Protein AF-A0A6A5A800-F1 (afdb_monomer_lite)

Radius of gyration: 33.21 Å; chains: 1; bounding box: 82×70×84 Å

Secondary structure (DSSP, 8-state):
-PPPP------------PPPPP------------------------------------------PPPPPPPP-----SS----SPPPPGGGGS--SS---------EEEEETTEEEEE-TT--EEEE---EEE--STTSTT-S-TT--B-SSSB--HHHHHHHHHHTT--EEE----HHHHHTT----GGGS-GGGGTT---S-S--

Structure (mmCIF, N/CA/C/O backbone):
data_AF-A0A6A5A800-F1
#
_entry.id   AF-A0A6A5A800-F1
#
loop_
_atom_site.group_PDB
_atom_site.id
_atom_site.type_symbol
_atom_site.label_atom_id
_atom_site.label_alt_id
_atom_site.label_comp_id
_atom_site.label_asym_id
_atom_site.label_entity_id
_atom_site.label_seq_id
_atom_site.pdbx_PDB_ins_code
_atom_site.Cartn_x
_atom_site.Cartn_y
_atom_site.Cartn_z
_atom_site.occupancy
_atom_site.B_iso_or_equiv
_atom_site.auth_seq_id
_atom_site.auth_comp_id
_atom_site.auth_asym_id
_atom_site.auth_atom_id
_atom_site.pdbx_PDB_model_num
ATOM 1 N N . MET A 1 1 ? 4.131 -30.622 38.884 1.00 42.12 1 MET A N 1
ATOM 2 C CA . MET A 1 1 ? 4.734 -30.528 37.539 1.00 42.12 1 MET A CA 1
ATOM 3 C C . MET A 1 1 ? 5.863 -29.518 37.652 1.00 42.12 1 MET A C 1
ATOM 5 O O . MET A 1 1 ? 5.598 -28.341 37.843 1.00 42.12 1 MET A O 1
ATOM 9 N N . VAL A 1 2 ? 7.088 -30.024 37.762 1.00 37.88 2 VAL A N 1
ATOM 10 C CA . VAL A 1 2 ? 8.302 -29.279 38.125 1.00 37.88 2 VAL A CA 1
ATOM 11 C C . VAL A 1 2 ? 9.085 -29.042 36.838 1.00 37.88 2 VAL A C 1
ATOM 13 O O . VAL A 1 2 ? 9.374 -30.004 36.131 1.00 37.88 2 VAL A O 1
ATOM 16 N N . TYR A 1 3 ? 9.386 -27.785 36.519 1.00 35.41 3 TYR A N 1
ATOM 17 C CA . TYR A 1 3 ? 10.299 -27.431 35.431 1.00 35.41 3 TYR A CA 1
ATOM 18 C C . TYR A 1 3 ? 11.742 -27.466 35.954 1.00 35.41 3 TYR A C 1
ATOM 20 O O . TYR A 1 3 ? 11.990 -26.926 37.036 1.00 35.41 3 TYR A O 1
ATOM 28 N N . PRO A 1 4 ? 12.697 -28.084 35.239 1.00 43.88 4 PRO A N 1
ATOM 29 C CA . PRO A 1 4 ? 14.084 -28.093 35.670 1.00 43.88 4 PRO A CA 1
ATOM 30 C C . PRO A 1 4 ? 14.760 -26.747 35.375 1.00 43.88 4 PRO A C 1
ATOM 32 O O . PRO A 1 4 ? 14.643 -26.188 34.285 1.00 43.88 4 PRO A O 1
ATOM 35 N N . SER A 1 5 ? 15.484 -26.265 36.383 1.00 39.19 5 SER A N 1
ATOM 36 C CA . SER A 1 5 ? 16.514 -25.231 36.301 1.00 39.19 5 SER A CA 1
ATOM 37 C C . SER A 1 5 ? 17.731 -25.800 35.569 1.00 39.19 5 SER A C 1
ATOM 39 O O . SER A 1 5 ? 18.262 -26.831 35.983 1.00 39.19 5 SER A O 1
ATOM 41 N N . ALA A 1 6 ? 18.168 -25.139 34.497 1.00 43.16 6 ALA A N 1
ATOM 42 C CA . ALA A 1 6 ? 19.451 -25.396 33.857 1.00 43.16 6 ALA A CA 1
ATOM 43 C C . ALA A 1 6 ? 20.359 -24.182 34.085 1.00 43.16 6 ALA A C 1
ATOM 45 O O . ALA A 1 6 ? 20.199 -23.134 33.462 1.00 43.16 6 ALA A O 1
ATOM 46 N N . SER A 1 7 ? 21.291 -24.341 35.020 1.00 43.03 7 SER A N 1
ATOM 47 C CA . SER A 1 7 ? 22.500 -23.537 35.166 1.00 43.03 7 SER A CA 1
ATOM 48 C C . SER A 1 7 ? 23.462 -23.865 34.022 1.00 43.03 7 SER A C 1
ATOM 50 O O . SER A 1 7 ? 23.854 -25.022 33.871 1.00 43.03 7 SER A O 1
ATOM 52 N N . GLY A 1 8 ? 23.833 -22.861 33.232 1.00 37.28 8 GLY A N 1
ATOM 53 C CA . GLY A 1 8 ? 24.866 -22.956 32.206 1.00 37.28 8 GLY A CA 1
ATOM 54 C C . GLY A 1 8 ? 25.670 -21.663 32.185 1.00 37.28 8 GLY A C 1
ATOM 55 O O . GLY A 1 8 ? 25.107 -20.578 32.045 1.00 37.28 8 GLY A O 1
ATOM 56 N N . ASP A 1 9 ? 26.969 -21.808 32.399 1.00 33.66 9 ASP A N 1
ATOM 57 C CA . ASP A 1 9 ? 27.953 -20.754 32.593 1.00 33.66 9 ASP A CA 1
ATOM 58 C C . ASP A 1 9 ? 28.119 -19.882 31.338 1.00 33.66 9 ASP A C 1
ATOM 60 O O . ASP A 1 9 ? 28.296 -20.386 30.228 1.00 33.66 9 ASP A O 1
ATOM 64 N N . TYR A 1 10 ? 28.082 -18.559 31.503 1.00 34.16 10 TYR A N 1
ATOM 65 C CA . TYR A 1 10 ? 28.457 -17.613 30.454 1.00 34.16 10 TYR A CA 1
ATOM 66 C C . TYR A 1 10 ? 29.941 -17.254 30.613 1.00 34.16 10 TYR A C 1
ATOM 68 O O . TYR A 1 10 ? 30.306 -16.341 31.350 1.00 34.16 10 TYR A O 1
ATOM 76 N N . GLU A 1 11 ? 30.829 -17.959 29.910 1.00 36.53 11 GLU A N 1
ATOM 77 C CA . GLU A 1 11 ? 32.179 -17.440 29.678 1.00 36.53 11 GLU A CA 1
ATOM 78 C C . GLU A 1 11 ? 32.117 -16.304 28.647 1.00 36.53 11 GLU A C 1
ATOM 80 O O . GLU A 1 11 ? 31.773 -16.491 27.478 1.00 36.53 11 GLU A O 1
ATOM 85 N N . ALA A 1 12 ? 32.455 -15.092 29.088 1.00 37.38 12 ALA A N 1
ATOM 86 C CA . ALA A 1 12 ? 32.634 -13.943 28.216 1.00 37.38 12 ALA A CA 1
ATOM 87 C C . ALA A 1 12 ? 33.907 -14.128 27.374 1.00 37.38 12 ALA A C 1
ATOM 89 O O . ALA A 1 12 ? 35.024 -13.923 27.849 1.00 37.38 12 ALA A O 1
ATOM 90 N N . SER A 1 13 ? 33.744 -14.493 26.103 1.00 36.69 13 SER A N 1
ATOM 91 C CA . SER A 1 13 ? 34.841 -14.481 25.133 1.00 36.69 13 SER A CA 1
ATOM 92 C C . SER A 1 13 ? 35.221 -13.033 24.808 1.00 36.69 13 SER A C 1
ATOM 94 O O . SER A 1 13 ? 34.523 -12.334 24.073 1.00 36.69 13 SER A O 1
ATOM 96 N N . VAL A 1 14 ? 36.333 -12.569 25.378 1.00 38.91 14 VAL A N 1
ATOM 97 C CA . VAL A 1 14 ? 36.957 -11.282 25.053 1.00 38.91 14 VAL A CA 1
ATOM 98 C C . VAL A 1 14 ? 37.496 -11.349 23.623 1.00 38.91 14 VAL A C 1
ATOM 100 O O . VAL A 1 14 ? 38.505 -12.001 23.356 1.00 38.91 14 VAL A O 1
ATOM 103 N N . VAL A 1 15 ? 36.841 -10.654 22.692 1.00 38.81 15 VAL A N 1
ATOM 104 C CA . VAL A 1 15 ? 37.372 -10.436 21.340 1.00 38.81 15 VAL A CA 1
ATOM 105 C C . VAL A 1 15 ? 38.586 -9.517 21.454 1.00 38.81 15 VAL A C 1
ATOM 107 O O . VAL A 1 15 ? 38.467 -8.316 21.687 1.00 38.81 15 VAL A O 1
ATOM 110 N N . THR A 1 16 ? 39.779 -10.087 21.312 1.00 37.44 16 THR A N 1
ATOM 111 C CA . THR A 1 16 ? 41.028 -9.330 21.251 1.00 37.44 16 THR A CA 1
ATOM 112 C C . THR A 1 16 ? 41.153 -8.715 19.857 1.00 37.44 16 THR A C 1
ATOM 114 O O . THR A 1 16 ? 41.333 -9.418 18.865 1.00 37.44 16 THR A O 1
ATOM 117 N N . THR A 1 17 ? 41.046 -7.390 19.757 1.00 38.47 17 THR A N 1
ATOM 118 C CA . THR A 1 17 ? 41.320 -6.636 18.525 1.00 38.47 17 THR A CA 1
ATOM 119 C C . THR A 1 17 ? 42.773 -6.836 18.095 1.00 38.47 17 THR A C 1
ATOM 121 O O . THR A 1 17 ? 43.701 -6.357 18.750 1.00 38.47 17 THR A O 1
ATOM 124 N N . ALA A 1 18 ? 42.979 -7.532 16.976 1.00 41.09 18 ALA A N 1
ATOM 125 C CA . ALA A 1 18 ? 44.282 -7.659 16.342 1.00 41.09 18 ALA A CA 1
ATOM 126 C C . ALA A 1 18 ? 44.710 -6.321 15.709 1.00 41.09 18 ALA A C 1
ATOM 128 O O . ALA A 1 18 ? 43.980 -5.701 14.937 1.00 41.09 18 ALA A O 1
ATOM 129 N N . LYS A 1 19 ? 45.929 -5.889 16.040 1.00 42.75 19 LYS A N 1
ATOM 130 C CA . LYS A 1 19 ? 46.636 -4.733 15.474 1.00 42.75 19 LYS A CA 1
ATOM 131 C C . LYS A 1 19 ? 46.888 -4.952 13.971 1.00 42.75 19 LYS A C 1
ATOM 133 O O . LYS A 1 19 ? 47.457 -5.989 13.627 1.00 42.75 19 LYS A O 1
ATOM 138 N N . PRO A 1 20 ? 46.548 -4.015 13.065 1.00 42.41 20 PRO A N 1
ATOM 139 C CA . PRO A 1 20 ? 46.857 -4.191 11.651 1.00 42.41 20 PRO A CA 1
ATOM 140 C C . PRO A 1 20 ? 48.373 -4.116 11.433 1.00 42.41 20 PRO A C 1
ATOM 142 O O . PRO A 1 20 ? 49.025 -3.115 11.740 1.00 42.41 20 PRO A O 1
ATOM 145 N N . ALA A 1 21 ? 48.940 -5.208 10.920 1.00 45.47 21 ALA A N 1
ATOM 146 C CA . ALA A 1 21 ? 50.325 -5.273 10.482 1.00 45.47 21 ALA A CA 1
ATOM 147 C C . ALA A 1 21 ? 50.510 -4.396 9.233 1.00 45.47 21 ALA A C 1
ATOM 149 O O . ALA A 1 21 ? 49.761 -4.499 8.260 1.00 45.47 21 ALA A O 1
ATOM 150 N N . GLY A 1 22 ? 51.510 -3.513 9.276 1.00 42.16 22 GLY A N 1
ATOM 151 C CA . GLY A 1 22 ? 51.823 -2.579 8.202 1.00 42.16 22 GLY A CA 1
ATOM 152 C C . GLY A 1 22 ? 52.167 -3.295 6.898 1.00 42.16 22 GLY A C 1
ATOM 153 O O . GLY A 1 22 ? 53.154 -4.026 6.813 1.00 42.16 22 GLY A O 1
ATOM 154 N N . ARG A 1 23 ? 51.376 -3.040 5.855 1.00 49.22 23 ARG A N 1
ATOM 155 C CA . ARG A 1 23 ? 51.688 -3.452 4.487 1.00 49.22 23 ARG A CA 1
ATOM 156 C C . ARG A 1 23 ? 52.577 -2.379 3.863 1.00 49.22 23 ARG A C 1
ATOM 158 O O . ARG A 1 23 ? 52.106 -1.293 3.538 1.00 49.22 23 ARG A O 1
ATOM 165 N N . LYS A 1 24 ? 53.876 -2.666 3.731 1.00 42.53 24 LYS A N 1
ATOM 166 C CA . LYS A 1 24 ? 54.806 -1.816 2.975 1.00 42.53 24 LYS A CA 1
ATOM 167 C C . LYS A 1 24 ? 54.366 -1.802 1.509 1.00 42.53 24 LYS A C 1
ATOM 169 O O . LYS A 1 24 ? 54.465 -2.818 0.826 1.00 42.53 24 LYS A O 1
ATOM 174 N N . LEU A 1 25 ? 53.854 -0.664 1.051 1.00 42.78 25 LEU A N 1
ATOM 175 C CA . LEU A 1 25 ? 53.574 -0.414 -0.357 1.00 42.78 25 LEU A CA 1
ATOM 176 C C . LEU A 1 25 ? 54.908 -0.080 -1.040 1.00 42.78 25 LEU A C 1
ATOM 178 O O . LEU A 1 25 ? 55.512 0.958 -0.774 1.00 42.78 25 LEU A O 1
ATOM 182 N N . LEU A 1 26 ? 55.404 -1.003 -1.861 1.00 39.72 26 LEU A N 1
ATOM 183 C CA . LEU A 1 26 ? 56.538 -0.776 -2.753 1.00 39.72 26 LEU A CA 1
ATOM 184 C C . LEU A 1 26 ? 56.111 0.228 -3.832 1.00 39.72 26 LEU A C 1
ATOM 186 O O . LEU A 1 26 ? 55.339 -0.109 -4.725 1.00 39.72 26 LEU A O 1
ATOM 190 N N . PHE A 1 27 ? 56.615 1.458 -3.743 1.00 37.03 27 PHE A N 1
ATOM 191 C CA . PHE A 1 27 ? 56.606 2.402 -4.856 1.00 37.03 27 PHE A CA 1
ATOM 192 C C . PHE A 1 27 ? 57.706 1.996 -5.842 1.00 37.03 27 PHE A C 1
ATOM 194 O O . PHE A 1 27 ? 58.885 2.243 -5.599 1.00 37.03 27 PHE A O 1
ATOM 201 N N . LEU A 1 28 ? 57.321 1.371 -6.954 1.00 37.88 28 LEU A N 1
ATOM 202 C CA . LEU A 1 28 ? 58.156 1.281 -8.150 1.00 37.88 28 LEU A CA 1
ATOM 203 C C . LEU A 1 28 ? 57.757 2.428 -9.079 1.00 37.88 28 LEU A C 1
ATOM 205 O O . LEU A 1 28 ? 56.764 2.353 -9.797 1.00 37.88 28 LEU A O 1
ATOM 209 N N . GLY A 1 29 ? 58.521 3.514 -9.011 1.00 38.59 29 GLY A N 1
ATOM 210 C CA . GLY A 1 29 ? 58.545 4.537 -10.045 1.00 38.59 29 GLY A CA 1
ATOM 211 C C . GLY A 1 29 ? 59.670 4.250 -11.035 1.00 38.59 29 GLY A C 1
ATOM 212 O O . GLY A 1 29 ? 60.781 3.957 -10.604 1.00 38.59 29 GLY A O 1
ATOM 213 N N . LEU A 1 30 ? 59.360 4.340 -12.333 1.00 40.22 30 LEU A N 1
ATOM 214 C CA . LEU A 1 30 ? 60.135 4.974 -13.417 1.00 40.22 30 LEU A CA 1
ATOM 215 C C . LEU A 1 30 ? 59.761 4.362 -14.772 1.00 40.22 30 LEU A C 1
ATOM 217 O O . LEU A 1 30 ? 59.751 3.144 -14.923 1.00 40.22 30 LEU A O 1
ATOM 221 N N . GLY A 1 31 ? 59.547 5.224 -15.771 1.00 32.88 31 GLY A N 1
ATOM 222 C CA . GLY A 1 31 ? 59.668 4.832 -17.176 1.00 32.88 31 GLY A CA 1
ATOM 223 C C . GLY A 1 31 ? 58.688 5.487 -18.144 1.00 32.88 31 GLY A C 1
ATOM 224 O O . GLY A 1 31 ? 57.945 4.783 -18.816 1.00 32.88 31 GLY A O 1
ATOM 225 N N . LEU A 1 32 ? 58.702 6.818 -18.263 1.00 35.28 32 LEU A N 1
ATOM 226 C CA . LEU A 1 32 ? 58.180 7.485 -19.457 1.00 35.28 32 LEU A CA 1
ATOM 227 C C . LEU A 1 32 ? 59.172 7.227 -20.601 1.00 35.28 32 LEU A C 1
ATOM 229 O O . LEU A 1 32 ? 60.273 7.773 -20.601 1.00 35.28 32 LEU A O 1
ATOM 233 N N . VAL A 1 33 ? 58.804 6.362 -21.547 1.00 35.44 33 VAL A N 1
ATOM 234 C CA . VAL A 1 33 ? 59.567 6.136 -22.781 1.00 35.44 33 VAL A CA 1
ATOM 235 C C . VAL A 1 33 ? 58.949 6.993 -23.879 1.00 35.44 33 VAL A C 1
ATOM 237 O O . VAL A 1 33 ? 57.864 6.707 -24.379 1.00 35.44 33 VAL A O 1
ATOM 240 N N . VAL A 1 34 ? 59.656 8.064 -24.241 1.00 35.75 34 VAL A N 1
ATOM 241 C CA . VAL A 1 34 ? 59.418 8.831 -25.467 1.00 35.75 34 VAL A CA 1
ATOM 242 C C . VAL A 1 34 ? 59.976 8.017 -26.629 1.00 35.75 34 VAL A C 1
ATOM 244 O O . VAL A 1 34 ? 61.190 7.854 -26.740 1.00 35.75 34 VAL A O 1
ATOM 247 N N . VAL A 1 35 ? 59.106 7.522 -27.509 1.00 38.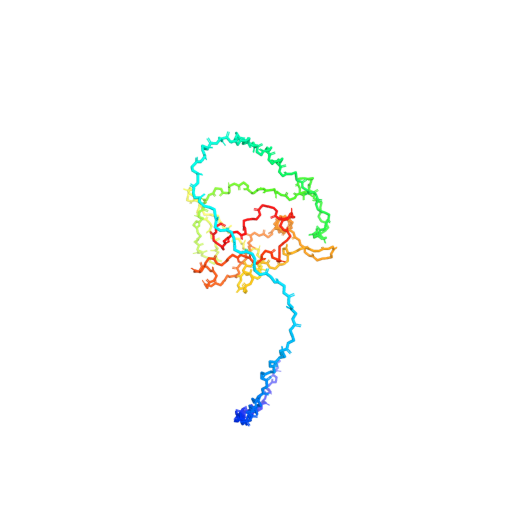81 35 VAL A N 1
ATOM 248 C CA . VAL A 1 35 ? 59.528 7.030 -28.825 1.00 38.81 35 VAL A CA 1
ATOM 249 C C . VAL A 1 35 ? 59.352 8.165 -29.823 1.00 38.81 35 VAL A C 1
ATOM 251 O O . VAL A 1 35 ? 58.241 8.513 -30.216 1.00 38.81 35 VAL A O 1
ATOM 254 N N . VAL A 1 36 ? 60.481 8.755 -30.210 1.00 38.12 36 VAL A N 1
ATOM 255 C CA . VAL A 1 36 ? 60.600 9.634 -31.373 1.00 38.12 36 VAL A CA 1
ATOM 256 C C . VAL A 1 36 ? 60.555 8.745 -32.614 1.00 38.12 36 VAL A C 1
ATOM 258 O O . VAL A 1 36 ? 61.484 7.985 -32.871 1.00 38.12 36 VAL A O 1
ATOM 261 N N . GLY A 1 37 ? 59.466 8.829 -33.374 1.00 34.28 37 GLY A N 1
ATOM 262 C CA . GLY A 1 37 ? 59.319 8.204 -34.685 1.00 34.28 37 GLY A CA 1
ATOM 263 C C . GLY A 1 37 ? 58.815 9.246 -35.672 1.00 34.28 37 GLY A C 1
ATOM 264 O O . GLY A 1 37 ? 57.653 9.633 -35.628 1.00 34.28 37 GLY A O 1
ATOM 265 N N . ALA A 1 38 ? 59.720 9.751 -36.505 1.00 43.09 38 ALA A N 1
ATOM 266 C CA . ALA A 1 38 ? 59.449 10.771 -37.503 1.00 43.09 38 ALA A CA 1
ATOM 267 C C . ALA A 1 38 ? 58.552 10.244 -38.635 1.00 43.09 38 ALA A C 1
ATOM 269 O O . ALA A 1 38 ? 58.857 9.223 -39.247 1.00 43.09 38 ALA A O 1
ATOM 270 N N . SER A 1 39 ? 57.524 11.012 -38.994 1.00 44.38 39 SER A N 1
ATOM 271 C CA . SER A 1 39 ? 56.955 10.991 -40.342 1.00 44.38 39 SER A CA 1
ATOM 272 C C . SER A 1 39 ? 56.515 12.397 -40.748 1.00 44.38 39 SER A C 1
ATOM 274 O O . SER A 1 39 ? 55.782 13.084 -40.041 1.00 44.38 39 SER A O 1
ATOM 276 N N . ILE A 1 40 ? 57.069 12.809 -41.881 1.00 41.12 40 ILE A N 1
ATOM 277 C CA . ILE A 1 40 ? 57.042 14.115 -42.540 1.00 41.12 40 ILE A CA 1
ATOM 278 C C . ILE A 1 40 ? 55.658 14.373 -43.160 1.00 41.12 40 ILE A C 1
ATOM 280 O O . ILE A 1 40 ? 55.068 13.443 -43.704 1.00 41.12 40 ILE A O 1
ATOM 284 N N . GLY A 1 41 ? 55.174 15.627 -43.166 1.00 35.16 41 GLY A N 1
ATOM 285 C CA . GLY A 1 41 ? 53.981 15.971 -43.956 1.00 35.16 41 GLY A CA 1
ATOM 286 C C . GLY A 1 41 ? 53.359 17.364 -43.780 1.00 35.16 41 GLY A C 1
ATOM 287 O O . GLY A 1 41 ? 52.226 17.451 -43.341 1.00 35.16 41 GLY A O 1
ATOM 288 N N . ILE A 1 42 ? 54.095 18.417 -44.162 1.00 39.56 42 ILE A N 1
ATOM 289 C CA . ILE A 1 42 ? 53.641 19.689 -44.782 1.00 39.56 42 ILE A CA 1
ATOM 290 C C . ILE A 1 42 ? 52.500 20.484 -44.098 1.00 39.56 42 ILE A C 1
ATOM 292 O O . ILE A 1 42 ? 51.318 20.217 -44.285 1.00 39.56 42 ILE A O 1
ATOM 296 N N . TRP A 1 43 ? 52.869 21.601 -43.456 1.00 30.41 43 TRP A N 1
ATOM 297 C CA . TRP A 1 43 ? 51.968 22.732 -43.206 1.00 30.41 43 TRP A CA 1
ATOM 298 C C . TRP A 1 43 ? 51.830 23.580 -44.478 1.00 30.41 43 TRP A C 1
ATOM 300 O O . TRP A 1 43 ? 52.816 24.153 -44.940 1.00 30.41 43 TRP A O 1
ATOM 310 N N . GLN A 1 44 ? 50.616 23.715 -45.014 1.00 36.56 44 GLN A N 1
ATOM 311 C CA . GLN A 1 44 ? 50.268 24.863 -45.852 1.00 36.56 44 GLN A CA 1
ATOM 312 C C . GLN A 1 44 ? 49.486 25.862 -45.005 1.00 36.56 44 GLN A C 1
ATOM 314 O O . GLN A 1 44 ? 48.376 25.595 -44.551 1.00 36.56 44 GLN A O 1
ATOM 319 N N . ALA A 1 45 ? 50.104 27.017 -44.782 1.00 44.12 45 ALA A N 1
ATOM 320 C CA . ALA A 1 45 ? 49.430 28.203 -44.300 1.00 44.12 45 ALA A CA 1
ATOM 321 C C . ALA A 1 45 ? 48.798 28.920 -45.496 1.00 44.12 45 ALA A C 1
ATOM 323 O O . ALA A 1 45 ? 49.507 29.382 -46.387 1.00 44.12 45 ALA A O 1
ATOM 324 N N . THR A 1 46 ? 47.480 29.083 -45.475 1.00 37.50 46 THR A N 1
ATOM 325 C CA . THR A 1 46 ? 46.804 30.140 -46.231 1.00 37.50 46 THR A CA 1
ATOM 326 C C . THR A 1 46 ? 45.824 30.836 -45.303 1.00 37.50 46 THR A C 1
ATOM 328 O O . THR A 1 46 ? 44.780 30.294 -44.949 1.00 37.50 46 THR A O 1
ATOM 331 N N . GLN A 1 47 ? 46.198 32.049 -44.890 1.00 48.50 47 GLN A N 1
ATOM 332 C CA . GLN A 1 47 ? 45.262 33.038 -44.370 1.00 48.50 47 GLN A CA 1
ATOM 333 C C . GLN A 1 47 ? 44.232 33.348 -45.456 1.00 48.50 47 GLN A C 1
ATOM 335 O O . GLN A 1 47 ? 44.592 33.538 -46.619 1.00 48.50 47 GLN A O 1
ATOM 340 N N . SER A 1 48 ? 42.962 33.451 -45.083 1.00 37.28 48 SER A N 1
ATOM 341 C CA . SER A 1 48 ? 41.968 34.141 -45.901 1.00 37.28 48 SER A CA 1
ATOM 342 C C . SER A 1 48 ? 40.940 34.826 -45.010 1.00 37.28 48 SER A C 1
ATOM 344 O O . SER A 1 48 ? 40.114 34.200 -44.355 1.00 37.28 48 SER A O 1
ATOM 346 N N . SER A 1 49 ? 41.131 36.140 -44.963 1.00 36.59 49 SER A N 1
ATOM 347 C CA . SER A 1 49 ? 40.204 37.258 -44.836 1.00 36.59 49 SER A CA 1
ATOM 348 C C . SER A 1 49 ? 38.740 36.978 -44.496 1.00 36.59 49 SER A C 1
ATOM 350 O O . SER A 1 49 ? 38.015 36.284 -45.208 1.00 36.59 49 SER A O 1
ATOM 352 N N . ALA A 1 50 ? 38.284 37.690 -43.464 1.00 44.38 50 ALA A N 1
ATOM 353 C CA . ALA A 1 50 ? 36.882 37.936 -43.178 1.00 44.38 50 ALA A CA 1
ATOM 354 C C . ALA A 1 50 ? 36.166 38.500 -44.414 1.00 44.38 50 ALA A C 1
ATOM 356 O O . ALA A 1 50 ? 36.533 39.556 -44.929 1.00 44.38 50 ALA A O 1
ATOM 357 N N . THR A 1 51 ? 35.123 37.800 -44.854 1.00 33.91 51 THR A N 1
ATOM 358 C CA . THR A 1 51 ? 34.136 38.328 -45.796 1.00 33.91 51 THR A CA 1
ATOM 359 C C . THR A 1 51 ? 32.762 38.096 -45.188 1.00 33.91 51 THR A C 1
ATOM 361 O O . THR A 1 51 ? 32.346 36.958 -44.982 1.00 33.91 51 THR A O 1
ATOM 364 N N . SER A 1 52 ? 32.081 39.185 -44.843 1.00 45.00 52 SER A N 1
ATOM 365 C CA . SER A 1 52 ? 30.694 39.173 -44.388 1.00 45.00 52 SER A CA 1
ATOM 366 C C . SER A 1 52 ? 29.796 38.643 -45.507 1.00 45.00 52 SER A C 1
ATOM 368 O O . SER A 1 52 ? 29.744 39.239 -46.581 1.00 45.00 52 SER A O 1
ATOM 370 N N . ALA A 1 53 ? 29.074 37.550 -45.252 1.00 38.31 53 ALA A N 1
ATOM 371 C CA . ALA A 1 53 ? 28.038 37.040 -46.141 1.00 38.31 53 ALA A CA 1
ATOM 372 C C . ALA A 1 53 ? 26.768 36.696 -45.345 1.00 38.31 53 ALA A C 1
ATOM 374 O O . ALA A 1 53 ? 26.754 35.844 -44.461 1.00 38.31 53 ALA A O 1
ATOM 375 N N . THR A 1 54 ? 25.731 37.455 -45.681 1.00 34.38 54 THR A N 1
ATOM 376 C CA . THR A 1 54 ? 24.292 37.387 -45.411 1.00 34.38 54 THR A CA 1
ATOM 377 C C . THR A 1 54 ? 23.727 36.055 -44.898 1.00 34.38 54 THR A C 1
ATOM 379 O O . THR A 1 54 ? 23.790 35.026 -45.568 1.00 34.38 54 THR A O 1
ATOM 382 N N . ALA A 1 55 ? 23.058 36.116 -43.742 1.00 39.03 55 ALA A N 1
ATOM 383 C CA . ALA A 1 55 ? 22.239 35.036 -43.202 1.00 39.03 55 ALA A CA 1
ATOM 384 C C . ALA A 1 55 ? 21.037 34.746 -44.119 1.00 39.03 55 ALA A C 1
ATOM 386 O O . ALA A 1 55 ? 20.176 35.602 -44.316 1.00 39.03 55 ALA A O 1
ATOM 387 N N . THR A 1 56 ? 20.969 33.525 -44.651 1.00 33.78 56 THR A N 1
ATOM 388 C CA . THR A 1 56 ? 19.761 32.974 -45.279 1.00 33.78 56 THR A CA 1
ATOM 389 C C . THR A 1 56 ? 19.094 32.049 -44.266 1.00 33.78 56 THR A C 1
ATOM 391 O O . THR A 1 56 ? 19.633 31.000 -43.914 1.00 33.78 56 THR A O 1
ATOM 394 N N . SER A 1 57 ? 17.940 32.467 -43.751 1.00 40.94 57 SER A N 1
ATOM 395 C CA . SER A 1 57 ? 17.104 31.705 -42.826 1.00 40.94 57 SER A CA 1
ATOM 396 C C . SER A 1 57 ? 16.544 30.461 -43.516 1.00 40.94 57 SER A C 1
ATOM 398 O O . SER A 1 57 ? 15.657 30.537 -44.363 1.00 40.94 57 SER A O 1
ATOM 400 N N . THR A 1 58 ? 17.056 29.293 -43.133 1.00 33.78 58 THR A N 1
ATOM 401 C CA . THR A 1 58 ? 16.414 28.012 -43.451 1.00 33.78 58 THR A CA 1
ATOM 402 C C . THR A 1 58 ? 15.138 27.904 -42.607 1.00 33.78 58 THR A C 1
ATOM 404 O O . THR A 1 58 ? 15.223 28.095 -41.392 1.00 33.78 58 THR A O 1
ATOM 407 N N . PRO A 1 59 ? 13.955 27.636 -43.189 1.00 39.12 59 PRO A N 1
ATOM 408 C CA . PRO A 1 59 ? 12.733 27.495 -42.413 1.00 39.12 59 PRO A CA 1
ATOM 409 C C . PRO A 1 59 ? 12.832 26.244 -41.538 1.00 39.12 59 PRO A C 1
ATOM 411 O O . PRO A 1 59 ? 12.946 25.122 -42.027 1.00 39.12 59 PRO A O 1
ATOM 414 N N . THR A 1 60 ? 12.802 26.446 -40.224 1.00 35.47 60 THR A N 1
ATOM 415 C CA . THR A 1 60 ? 12.632 25.381 -39.241 1.00 35.47 60 THR A CA 1
ATOM 416 C C . THR A 1 60 ? 11.237 24.789 -39.420 1.00 35.47 60 THR A C 1
ATOM 418 O O . THR A 1 60 ? 10.247 25.374 -38.990 1.00 35.47 60 THR A O 1
ATOM 421 N N . THR A 1 61 ? 11.131 23.625 -40.058 1.00 36.56 61 THR A N 1
ATOM 422 C CA . THR A 1 61 ? 9.941 22.782 -39.927 1.00 36.56 61 THR A CA 1
ATOM 423 C C . THR A 1 61 ? 9.846 22.328 -38.477 1.00 36.56 61 THR A C 1
ATOM 425 O O . THR A 1 61 ? 10.541 21.410 -38.047 1.00 36.56 61 THR A O 1
ATOM 428 N N . THR A 1 62 ? 8.994 22.997 -37.706 1.00 40.75 62 THR A N 1
ATOM 429 C CA . THR A 1 62 ? 8.486 22.492 -36.433 1.00 40.75 62 THR A CA 1
ATOM 430 C C . THR A 1 62 ? 7.636 21.262 -36.739 1.00 40.75 62 THR A C 1
ATOM 432 O O . THR A 1 62 ? 6.444 21.366 -37.013 1.00 40.75 62 THR A O 1
ATOM 435 N N . THR A 1 63 ? 8.246 20.080 -36.747 1.00 40.12 63 THR A N 1
ATOM 436 C CA . THR A 1 63 ? 7.503 18.821 -36.669 1.00 40.12 63 THR A CA 1
ATOM 437 C C . THR A 1 63 ? 6.817 18.787 -35.310 1.00 40.12 63 THR A C 1
ATOM 439 O O . THR A 1 63 ? 7.448 18.502 -34.294 1.00 40.12 63 THR A O 1
ATOM 442 N N . THR A 1 64 ? 5.528 19.121 -35.275 1.00 48.59 64 THR A N 1
ATOM 443 C CA . THR A 1 64 ? 4.649 18.759 -34.164 1.00 48.59 64 THR A CA 1
ATOM 444 C C . THR A 1 64 ? 4.755 17.248 -33.998 1.00 48.59 64 THR A C 1
ATOM 446 O O . THR A 1 64 ? 4.365 16.500 -34.895 1.00 48.59 64 THR A O 1
ATOM 449 N N . ALA A 1 65 ? 5.352 16.799 -32.891 1.00 47.53 65 ALA A N 1
ATOM 450 C CA . ALA A 1 65 ? 5.369 15.389 -32.539 1.00 47.53 65 ALA A CA 1
ATOM 451 C C . ALA A 1 65 ? 3.923 14.881 -32.563 1.00 47.53 65 ALA A C 1
ATOM 453 O O . ALA A 1 65 ? 3.037 15.506 -31.974 1.00 47.53 65 ALA A O 1
ATOM 454 N N . ALA A 1 66 ? 3.681 13.785 -33.287 1.00 46.84 66 ALA A N 1
ATOM 455 C CA . ALA A 1 66 ? 2.397 13.104 -33.238 1.00 46.84 66 ALA A CA 1
ATOM 456 C C . ALA A 1 66 ? 2.044 12.849 -31.761 1.00 46.84 66 ALA A C 1
ATOM 458 O O . ALA A 1 66 ? 2.946 12.483 -30.998 1.00 46.84 66 ALA A O 1
ATOM 459 N N . PRO A 1 67 ? 0.787 13.068 -31.332 1.00 49.09 67 PRO A N 1
ATOM 460 C CA . PRO A 1 67 ? 0.401 12.785 -29.959 1.00 49.09 67 PRO A CA 1
ATOM 461 C C . PRO A 1 67 ? 0.770 11.335 -29.654 1.00 49.09 67 PRO A C 1
ATOM 463 O O . PRO A 1 67 ? 0.365 10.427 -30.384 1.00 49.09 67 PRO A O 1
ATOM 466 N N . THR A 1 68 ? 1.581 11.130 -28.614 1.00 54.12 68 THR A N 1
ATOM 467 C CA . THR A 1 68 ? 1.905 9.792 -28.123 1.00 54.12 68 THR A CA 1
ATOM 468 C C . THR A 1 68 ? 0.582 9.053 -27.924 1.00 54.12 68 THR A C 1
ATOM 470 O O . THR A 1 68 ? -0.274 9.573 -27.199 1.00 54.12 68 THR A O 1
ATOM 473 N N . PRO A 1 69 ? 0.358 7.901 -28.585 1.00 52.78 69 PRO A N 1
ATOM 474 C CA . PRO A 1 69 ? -0.872 7.150 -28.395 1.00 52.78 69 PRO A CA 1
ATOM 475 C C . PRO A 1 69 ? -1.051 6.879 -26.903 1.00 52.78 69 PRO A C 1
ATOM 477 O O . PRO A 1 69 ? -0.087 6.544 -26.209 1.00 52.78 69 PRO A O 1
ATOM 480 N N . ALA A 1 70 ? -2.275 7.072 -26.410 1.00 55.91 70 ALA A N 1
ATOM 481 C CA . ALA A 1 70 ? -2.595 6.807 -25.016 1.00 55.91 70 ALA A CA 1
ATOM 482 C C . ALA A 1 70 ? -2.125 5.385 -24.648 1.00 55.91 70 ALA A C 1
ATOM 484 O O . ALA A 1 70 ? -2.304 4.463 -25.458 1.00 55.91 70 ALA A O 1
ATOM 485 N N . PRO A 1 71 ? -1.500 5.190 -23.472 1.00 58.91 71 PRO A N 1
ATOM 486 C CA . PRO A 1 71 ? -0.996 3.886 -23.072 1.00 58.91 71 PRO A CA 1
ATOM 487 C C . PRO A 1 71 ? -2.132 2.864 -23.147 1.00 58.91 71 PRO A C 1
ATOM 489 O O . PRO A 1 71 ? -3.183 3.022 -22.530 1.00 58.91 71 PRO A O 1
ATOM 492 N N . THR A 1 72 ? -1.945 1.826 -23.960 1.00 62.47 72 THR A N 1
ATOM 493 C CA . THR A 1 72 ? -2.918 0.737 -24.057 1.00 62.47 72 THR A CA 1
ATOM 494 C C . THR A 1 72 ? -2.748 -0.164 -22.843 1.00 62.47 72 THR A C 1
ATOM 496 O O . THR A 1 72 ? -1.625 -0.560 -22.523 1.00 62.47 72 THR A O 1
ATOM 499 N N . ARG A 1 73 ? -3.856 -0.488 -22.167 1.00 70.19 73 ARG A N 1
ATOM 500 C CA . ARG A 1 73 ? -3.860 -1.369 -20.994 1.00 70.19 73 ARG A CA 1
ATOM 501 C C . ARG A 1 73 ? -3.320 -2.747 -21.389 1.00 70.19 73 ARG A C 1
ATOM 503 O O . ARG A 1 73 ? -3.968 -3.471 -22.139 1.00 70.19 73 ARG A O 1
ATOM 510 N N . GLN A 1 74 ? -2.131 -3.090 -20.899 1.00 72.06 74 GLN A N 1
ATOM 511 C CA . GLN A 1 74 ? -1.511 -4.391 -21.142 1.00 72.06 74 GLN A CA 1
ATOM 512 C C . GLN A 1 74 ? -2.041 -5.416 -20.134 1.00 72.06 74 GLN A C 1
ATOM 514 O O . GLN A 1 74 ? -2.167 -5.125 -18.942 1.00 72.06 74 GLN A O 1
ATOM 519 N N . VAL A 1 75 ? -2.353 -6.619 -20.616 1.00 77.25 75 VAL A N 1
ATOM 520 C CA . VAL A 1 75 ? -2.730 -7.753 -19.767 1.00 77.25 75 VAL A CA 1
ATOM 521 C C . VAL A 1 75 ? -1.471 -8.558 -19.479 1.00 77.25 75 VAL A C 1
ATOM 523 O O . VAL A 1 75 ? -0.827 -9.058 -20.399 1.00 77.25 75 VAL A O 1
ATOM 526 N N . PHE A 1 76 ? -1.141 -8.710 -18.201 1.00 76.81 76 PHE A N 1
ATOM 527 C CA . PHE A 1 76 ? -0.017 -9.527 -17.762 1.00 76.81 76 PHE A CA 1
ATOM 528 C C . PHE A 1 76 ? -0.541 -10.811 -17.111 1.00 76.81 76 PHE A C 1
ATOM 530 O O . PHE A 1 76 ? -1.392 -10.780 -16.221 1.00 76.81 76 PHE A O 1
ATOM 537 N N . SER A 1 77 ? -0.069 -11.966 -17.584 1.00 75.75 77 SER A N 1
ATOM 538 C CA . SER A 1 77 ? -0.474 -13.280 -17.065 1.00 75.75 77 SER A CA 1
ATOM 539 C C . SER A 1 77 ? 0.387 -13.768 -15.897 1.00 75.75 77 SER A C 1
ATOM 541 O O . SER A 1 77 ? -0.010 -14.705 -15.206 1.00 75.75 77 SER A O 1
ATOM 543 N N . PHE A 1 78 ? 1.550 -13.153 -15.681 1.00 78.56 78 PHE A N 1
ATOM 544 C CA . PHE A 1 78 ? 2.468 -13.464 -14.587 1.00 78.56 78 PHE A CA 1
ATOM 545 C C . PHE A 1 78 ? 2.035 -12.823 -13.262 1.00 78.56 78 PHE A C 1
ATOM 547 O O . PHE A 1 78 ? 1.165 -11.954 -13.222 1.00 78.56 78 PHE A O 1
ATOM 554 N N . GLY A 1 79 ? 2.670 -13.250 -12.168 1.00 80.44 79 GLY A N 1
ATOM 555 C CA . GLY A 1 79 ? 2.544 -12.617 -10.853 1.00 80.44 79 GLY A CA 1
ATOM 556 C C . GLY A 1 79 ? 1.168 -12.715 -10.190 1.00 80.44 79 GLY A C 1
ATOM 557 O O . GLY A 1 79 ? 0.930 -12.057 -9.184 1.00 80.44 79 GLY A O 1
ATOM 558 N N . LYS A 1 80 ? 0.264 -13.544 -10.727 1.00 85.56 80 LYS A N 1
ATOM 559 C CA . LYS A 1 80 ? -1.052 -13.822 -10.137 1.00 85.56 80 LYS A CA 1
ATOM 560 C C . LYS A 1 80 ? -0.916 -14.753 -8.934 1.00 85.56 80 LYS A C 1
ATOM 562 O O . LYS A 1 80 ? -0.307 -15.820 -9.040 1.00 85.56 80 LYS A O 1
ATOM 567 N N . ILE A 1 81 ? -1.540 -14.398 -7.812 1.00 87.50 81 ILE A N 1
ATOM 568 C CA . ILE A 1 81 ? -1.496 -15.198 -6.585 1.00 87.50 81 ILE A CA 1
ATOM 569 C C . ILE A 1 81 ? -2.505 -16.347 -6.689 1.00 87.50 81 ILE A C 1
ATOM 571 O O . ILE A 1 81 ? -3.706 -16.134 -6.828 1.00 87.50 81 ILE A O 1
ATOM 575 N N . GLN A 1 82 ? -2.041 -17.592 -6.613 1.00 87.56 82 GLN A N 1
ATOM 576 C CA . GLN A 1 82 ? -2.914 -18.769 -6.698 1.00 87.56 82 GLN A CA 1
ATOM 577 C C . GLN A 1 82 ? -3.603 -19.031 -5.347 1.00 87.56 82 GLN A C 1
ATOM 579 O O . GLN A 1 82 ? -3.187 -19.894 -4.582 1.00 87.56 82 GLN A O 1
ATOM 584 N N . ASP A 1 83 ? -4.645 -18.255 -5.044 1.00 87.38 83 ASP A N 1
ATOM 585 C CA . ASP A 1 83 ? -5.423 -18.318 -3.795 1.00 87.38 83 ASP A CA 1
ATOM 586 C C . ASP A 1 83 ? -6.735 -19.117 -3.918 1.00 87.38 83 ASP A C 1
ATOM 588 O O . ASP A 1 83 ? -7.500 -19.214 -2.961 1.00 87.38 83 ASP A O 1
ATOM 592 N N . GLY A 1 84 ? -7.011 -19.681 -5.099 1.00 86.69 84 GLY A N 1
ATOM 593 C CA . GLY A 1 84 ? -8.237 -20.431 -5.386 1.00 86.69 84 GLY A CA 1
ATOM 594 C C . GLY A 1 84 ? -9.500 -19.571 -5.532 1.00 86.69 84 GLY A C 1
ATOM 595 O O . GLY A 1 84 ? -10.588 -20.126 -5.669 1.00 86.69 84 GLY A O 1
ATOM 596 N N . SER A 1 85 ? -9.384 -18.238 -5.521 1.00 84.38 85 SER A N 1
ATOM 597 C CA . SER A 1 85 ? -10.524 -17.329 -5.670 1.00 84.38 85 SER A CA 1
ATOM 598 C C . SER A 1 85 ? -10.922 -17.105 -7.137 1.00 84.38 85 SER A C 1
ATOM 600 O O . SER A 1 85 ? -10.091 -17.113 -8.051 1.00 84.38 85 SER A O 1
ATOM 602 N N . THR A 1 86 ? -12.217 -16.879 -7.377 1.00 82.06 86 THR A N 1
ATOM 603 C CA . THR A 1 86 ? -12.735 -16.449 -8.684 1.00 82.06 86 THR A CA 1
ATOM 604 C C . THR A 1 86 ? -12.515 -14.947 -8.858 1.00 82.06 86 THR A C 1
ATOM 606 O O . THR A 1 86 ? -12.999 -14.166 -8.038 1.00 82.06 86 THR A O 1
ATOM 609 N N . ARG A 1 87 ? -11.816 -14.540 -9.923 1.00 79.19 87 ARG A N 1
ATOM 610 C CA . ARG A 1 87 ? -11.530 -13.130 -10.240 1.00 79.19 87 ARG A CA 1
ATOM 611 C C . ARG A 1 87 ? -12.588 -12.544 -11.170 1.00 79.19 87 ARG A C 1
ATOM 613 O O . ARG A 1 87 ? -13.089 -13.241 -12.053 1.00 79.19 87 ARG A O 1
ATOM 620 N N . SER A 1 88 ? -12.904 -11.265 -10.991 1.00 74.88 88 SER A N 1
ATOM 621 C CA . SER A 1 88 ? -13.680 -10.511 -11.979 1.00 74.88 88 SER A CA 1
ATOM 622 C C . SER A 1 88 ? -12.836 -10.216 -13.230 1.00 74.88 88 SER A C 1
ATOM 624 O O . SER A 1 88 ? -11.607 -10.198 -13.164 1.00 74.88 88 SER A O 1
ATOM 626 N N . LYS A 1 89 ? -13.478 -9.958 -14.380 1.00 73.88 89 LYS A N 1
ATOM 627 C CA . LYS A 1 89 ? -12.763 -9.575 -15.617 1.00 73.88 89 LYS A CA 1
ATOM 628 C C . LYS A 1 89 ? -11.979 -8.272 -15.459 1.00 73.88 89 LYS A C 1
ATOM 630 O O . LYS A 1 89 ? -10.926 -8.106 -16.065 1.00 73.88 89 LYS A O 1
ATOM 635 N N . ASP A 1 90 ? -12.473 -7.359 -14.631 1.00 71.44 90 ASP A N 1
ATOM 636 C CA . ASP A 1 90 ? -11.848 -6.051 -14.426 1.00 71.44 90 ASP A CA 1
ATOM 637 C C . ASP A 1 90 ? -10.519 -6.166 -13.662 1.00 71.44 90 ASP A C 1
ATOM 639 O O . ASP A 1 90 ? -9.607 -5.360 -13.883 1.00 71.44 90 ASP A O 1
ATOM 643 N N . GLU A 1 91 ? -10.375 -7.226 -12.854 1.00 68.75 91 GLU A N 1
ATOM 644 C CA . GLU A 1 91 ? -9.136 -7.595 -12.164 1.00 68.75 91 GLU A CA 1
ATOM 645 C C . GLU A 1 91 ? -8.085 -8.243 -13.083 1.00 68.75 91 GLU A C 1
ATOM 647 O O . GLU A 1 91 ? -6.951 -8.470 -12.660 1.00 68.75 91 GLU A O 1
ATOM 652 N N . GLU A 1 92 ? -8.417 -8.555 -14.341 1.00 72.06 92 GLU A N 1
ATOM 653 C CA . GLU A 1 92 ? -7.476 -9.216 -15.255 1.00 72.06 92 GLU A CA 1
ATOM 654 C C . GLU A 1 92 ? -6.395 -8.282 -15.799 1.00 72.06 92 GLU A C 1
ATOM 656 O O . GLU A 1 92 ? -5.370 -8.761 -16.289 1.00 72.06 92 GLU A O 1
ATOM 661 N N . ALA A 1 93 ? -6.582 -6.968 -15.688 1.00 77.56 93 ALA A N 1
ATOM 662 C CA . ALA A 1 93 ? -5.555 -6.003 -16.042 1.00 77.56 93 ALA A CA 1
ATOM 663 C C . ALA A 1 93 ? -5.311 -4.999 -14.912 1.00 77.56 93 ALA A C 1
ATOM 665 O O . ALA A 1 93 ? -6.215 -4.652 -14.155 1.00 77.56 93 ALA A O 1
ATOM 666 N N . ASN A 1 94 ? -4.069 -4.523 -14.806 1.00 83.94 94 ASN A N 1
ATOM 667 C CA . ASN A 1 94 ? -3.689 -3.519 -13.816 1.00 83.94 94 ASN A CA 1
ATOM 668 C C . ASN A 1 94 ? -4.168 -2.125 -14.278 1.00 83.94 94 ASN A C 1
ATOM 670 O O . ASN A 1 94 ? -4.100 -1.827 -15.480 1.00 83.94 94 ASN A O 1
ATOM 674 N N . PRO A 1 95 ? -4.721 -1.265 -13.402 1.00 84.94 95 PRO A N 1
ATOM 675 C CA . PRO A 1 95 ? -4.891 0.155 -13.698 1.00 84.94 95 PRO A CA 1
ATOM 676 C C . PRO A 1 95 ? -3.622 0.816 -14.257 1.00 84.94 95 PRO A C 1
ATOM 678 O O . PRO A 1 95 ? -2.497 0.504 -13.871 1.00 84.94 95 PRO A O 1
ATOM 681 N N . LEU A 1 96 ? -3.837 1.766 -15.169 1.00 87.75 96 LEU A N 1
ATOM 682 C CA . LEU A 1 96 ? -2.802 2.690 -15.648 1.00 87.75 96 LEU A CA 1
ATOM 683 C C . LEU A 1 96 ? -2.704 3.935 -14.759 1.00 87.75 96 LEU A C 1
ATOM 685 O O . LEU A 1 96 ? -1.677 4.597 -14.733 1.00 87.75 96 LEU A O 1
ATOM 689 N N . THR A 1 97 ? -3.775 4.229 -14.027 1.00 86.81 97 THR A N 1
ATOM 690 C CA . THR A 1 97 ? -3.884 5.306 -13.047 1.00 86.81 97 THR A CA 1
ATOM 691 C C . THR A 1 97 ? -4.774 4.828 -11.909 1.00 86.81 97 THR A C 1
ATOM 693 O O . THR A 1 97 ? -5.724 4.076 -12.144 1.00 86.81 97 THR A O 1
ATOM 696 N N . TYR A 1 98 ? -4.499 5.275 -10.688 1.00 84.12 98 TYR A N 1
ATOM 697 C CA . TYR A 1 98 ? -5.447 5.147 -9.587 1.00 84.12 98 TYR A CA 1
ATOM 698 C C . TYR A 1 98 ? -6.285 6.416 -9.504 1.00 84.12 98 TYR A C 1
ATOM 700 O O . TYR A 1 98 ? -5.746 7.522 -9.545 1.00 84.12 98 TYR A O 1
ATOM 708 N N . ASP A 1 99 ? -7.600 6.255 -9.386 1.00 84.00 99 ASP A N 1
ATOM 709 C CA . ASP A 1 99 ? -8.481 7.390 -9.147 1.00 84.00 99 ASP A CA 1
ATOM 710 C C . ASP A 1 99 ? -8.132 8.046 -7.812 1.00 84.00 99 ASP A C 1
ATOM 712 O O . ASP A 1 99 ? -7.789 7.365 -6.836 1.00 84.00 99 ASP A O 1
ATOM 716 N N . GLY A 1 100 ? -8.254 9.373 -7.767 1.00 81.12 100 GLY A N 1
ATOM 717 C CA . GLY A 1 100 ? -8.041 10.147 -6.552 1.00 81.12 100 GLY A CA 1
ATOM 718 C C . GLY A 1 100 ? -8.924 9.624 -5.422 1.00 81.12 100 GLY A C 1
ATOM 719 O O . GLY A 1 100 ? -10.139 9.819 -5.422 1.00 81.12 100 GLY A O 1
ATOM 720 N N . GLN A 1 101 ? -8.305 8.964 -4.446 1.00 74.25 101 GLN A N 1
ATOM 721 C CA . GLN A 1 101 ? -8.969 8.561 -3.215 1.00 74.25 101 GLN A CA 1
ATOM 722 C C . GLN A 1 101 ? -9.173 9.844 -2.405 1.00 74.25 101 GLN A C 1
ATOM 724 O O . GLN A 1 101 ? -8.199 10.455 -1.972 1.00 74.25 101 GLN A O 1
ATOM 729 N N . GLY A 1 102 ? -10.413 10.317 -2.257 1.00 79.56 102 GLY A N 1
ATOM 730 C CA . GLY A 1 102 ? -10.689 11.536 -1.491 1.00 79.56 102 GLY A CA 1
ATOM 731 C C . GLY A 1 102 ? -10.005 11.494 -0.118 1.00 79.56 102 GLY A C 1
ATOM 732 O O . GLY A 1 102 ? -10.157 10.527 0.627 1.00 79.56 102 GLY A O 1
ATOM 733 N N . CYS A 1 103 ? -9.227 12.526 0.213 1.00 78.06 103 CYS A N 1
ATOM 734 C CA . CYS A 1 103 ? -8.461 12.547 1.454 1.00 78.06 103 CYS A CA 1
ATOM 735 C C . CYS A 1 103 ? -9.390 12.776 2.650 1.00 78.06 103 CYS A C 1
ATOM 737 O O . CYS A 1 103 ? -9.904 13.875 2.858 1.00 78.06 103 CYS A O 1
ATOM 739 N N . TYR A 1 104 ? -9.561 11.748 3.473 1.00 82.69 104 TYR A N 1
ATOM 740 C CA . TYR A 1 104 ? -10.168 11.863 4.791 1.00 82.69 104 TYR A CA 1
ATOM 741 C C . TYR A 1 104 ? -9.255 11.170 5.791 1.00 82.69 104 TYR A C 1
ATOM 743 O O . TYR A 1 104 ? -9.014 9.973 5.665 1.00 82.69 104 TYR A O 1
ATOM 751 N N . LEU A 1 105 ? -8.739 11.917 6.770 1.00 84.75 105 LEU A N 1
ATOM 752 C CA . LEU A 1 105 ? -8.023 11.342 7.904 1.00 84.75 105 LEU A CA 1
ATOM 753 C C . LEU A 1 105 ? -9.063 10.921 8.951 1.00 84.75 105 LEU A C 1
ATOM 755 O O . LEU A 1 105 ? -9.644 11.800 9.596 1.00 84.75 105 LEU A O 1
ATOM 759 N N . PRO A 1 106 ? -9.331 9.615 9.139 1.00 86.44 106 PRO A N 1
ATOM 760 C CA . PRO A 1 106 ? -10.309 9.185 10.121 1.00 86.44 106 PRO A CA 1
ATOM 761 C C . PRO A 1 106 ? -9.789 9.463 11.528 1.00 86.44 106 PRO A C 1
ATOM 763 O O . PRO A 1 106 ? -8.603 9.286 11.818 1.00 86.44 106 PRO A O 1
ATOM 766 N N . ASN A 1 107 ? -10.684 9.872 12.421 1.00 94.50 107 ASN A N 1
ATOM 767 C CA . ASN A 1 107 ? -10.346 10.009 13.828 1.00 94.50 107 ASN A CA 1
ATOM 768 C C . ASN A 1 107 ? -10.429 8.632 14.499 1.00 94.50 107 ASN A C 1
ATOM 770 O O . ASN A 1 107 ? -11.514 8.059 14.608 1.00 94.50 107 ASN A O 1
ATOM 774 N N . TYR A 1 108 ? -9.292 8.105 14.946 1.00 95.31 108 TYR A N 1
ATOM 775 C CA . TYR A 1 108 ? -9.220 6.829 15.654 1.00 95.31 108 TYR A CA 1
ATOM 776 C C . TYR A 1 108 ? -9.125 7.058 17.160 1.00 95.31 108 TYR A C 1
ATOM 778 O O . TYR A 1 108 ? -8.237 7.765 17.634 1.00 95.31 108 TYR A O 1
ATOM 786 N N . ILE A 1 109 ? -9.997 6.404 17.926 1.00 96.62 109 ILE A N 1
ATOM 787 C CA . ILE A 1 109 ? -9.987 6.467 19.391 1.00 96.62 109 ILE A CA 1
ATOM 788 C C . ILE A 1 109 ? -9.930 5.068 20.001 1.00 96.62 109 ILE A C 1
ATOM 790 O O . ILE A 1 109 ? -10.481 4.111 19.460 1.00 96.62 109 ILE A O 1
ATOM 794 N N . SER A 1 110 ? -9.291 4.954 21.165 1.00 97.00 110 SER A N 1
ATOM 795 C CA . SER A 1 110 ? -9.271 3.723 21.958 1.00 97.00 110 SER A CA 1
ATOM 796 C C . SER A 1 110 ? -10.200 3.860 23.162 1.00 97.00 110 SER A C 1
ATOM 798 O O . SER A 1 110 ? -10.053 4.780 23.967 1.00 97.00 110 SER A O 1
ATOM 800 N N . LYS A 1 111 ? -11.177 2.955 23.290 1.00 95.56 111 LYS A N 1
ATOM 801 C CA . LYS A 1 111 ? -12.149 2.921 24.396 1.00 95.56 111 LYS A CA 1
ATOM 802 C C . LYS A 1 111 ? -12.464 1.475 24.763 1.00 95.56 111 LYS A C 1
ATOM 804 O O . LYS A 1 111 ? -12.739 0.658 23.890 1.00 95.56 111 LYS A O 1
ATOM 809 N N . LYS A 1 112 ? -12.482 1.153 26.062 1.00 93.81 112 LYS A N 1
ATOM 810 C CA . LYS A 1 112 ? -12.899 -0.173 26.576 1.00 93.81 112 LYS A CA 1
ATOM 811 C C . LYS A 1 112 ? -12.190 -1.352 25.872 1.00 93.81 112 LYS A C 1
ATOM 813 O O . LYS A 1 112 ? -12.825 -2.349 25.543 1.00 93.81 112 LYS A O 1
ATOM 818 N N . GLY A 1 113 ? -10.892 -1.207 25.588 1.00 95.31 113 GLY A N 1
ATOM 819 C CA . GLY A 1 113 ? -10.082 -2.241 24.929 1.00 95.31 113 GLY A CA 1
ATOM 820 C C . GLY A 1 113 ? -10.362 -2.451 23.434 1.00 95.31 113 GLY A C 1
ATOM 821 O O . GLY A 1 113 ? -9.962 -3.475 22.890 1.00 95.31 113 GLY A O 1
ATOM 822 N N . LYS A 1 114 ? -11.052 -1.519 22.763 1.00 96.88 114 LYS A N 1
ATOM 823 C CA . LYS A 1 114 ? -11.325 -1.557 21.318 1.00 96.88 114 LYS A CA 1
ATOM 824 C C . LYS A 1 114 ? -10.891 -0.260 20.644 1.00 96.88 114 LYS A C 1
ATOM 826 O O . LYS A 1 114 ? -10.844 0.789 21.289 1.00 96.88 114 LYS A O 1
ATOM 831 N N . ILE A 1 115 ? -10.635 -0.342 19.343 1.00 96.88 115 ILE A N 1
ATOM 832 C CA . ILE A 1 115 ? -10.389 0.813 18.477 1.00 96.88 115 ILE A CA 1
ATOM 833 C C . ILE A 1 115 ? -11.707 1.177 17.787 1.00 96.88 115 ILE A C 1
ATOM 835 O O . ILE A 1 115 ? -12.414 0.291 17.304 1.00 96.88 115 ILE A O 1
ATOM 839 N N . TYR A 1 116 ? -12.032 2.465 17.743 1.00 97.12 116 TYR A N 1
ATOM 840 C CA . TYR A 1 116 ? -13.188 3.004 17.032 1.00 97.12 116 TYR A CA 1
ATOM 841 C C . TYR A 1 116 ? -12.738 4.031 16.002 1.00 97.12 116 TYR A C 1
ATOM 843 O O . TYR A 1 116 ? -11.826 4.813 16.267 1.00 97.12 116 TYR A O 1
ATOM 851 N N . ILE A 1 117 ? -13.423 4.053 14.864 1.00 95.38 117 ILE A N 1
ATOM 852 C CA . ILE A 1 117 ? -13.410 5.173 13.926 1.00 95.38 117 ILE A CA 1
ATOM 853 C C . ILE A 1 117 ? -14.543 6.117 14.327 1.00 95.38 117 ILE A C 1
ATOM 855 O O . ILE A 1 117 ? -15.685 5.675 14.458 1.00 95.38 117 ILE A O 1
ATOM 859 N N . VAL A 1 118 ? -14.238 7.400 14.507 1.00 95.62 118 VAL A N 1
ATOM 860 C CA . VAL A 1 118 ? -15.227 8.467 14.689 1.00 95.62 118 VAL A CA 1
ATOM 861 C C . VAL A 1 118 ? -15.429 9.159 13.348 1.00 95.62 118 VAL A C 1
ATOM 863 O O . VAL A 1 118 ? -14.509 9.794 12.829 1.00 95.62 118 VAL A O 1
ATOM 866 N N . THR A 1 119 ? -16.620 9.014 12.774 1.00 91.12 119 THR A N 1
ATOM 867 C CA . THR A 1 119 ? -16.972 9.633 11.489 1.00 91.12 119 THR A CA 1
ATOM 868 C C . THR A 1 119 ? -17.154 11.148 11.623 1.00 91.12 119 THR A C 1
ATOM 870 O O . THR A 1 119 ? -17.289 11.692 12.720 1.00 91.12 119 THR A O 1
ATOM 873 N N . ASN A 1 120 ? -17.252 11.847 10.491 1.00 89.31 120 ASN A N 1
ATOM 874 C CA . ASN A 1 120 ? -17.645 13.262 10.446 1.00 89.31 120 ASN A CA 1
ATOM 875 C C . ASN A 1 120 ? -19.057 13.541 11.012 1.00 89.31 120 ASN A C 1
ATOM 877 O O . ASN A 1 120 ? -19.365 14.682 11.341 1.00 89.31 120 ASN A O 1
ATOM 881 N N . THR A 1 121 ? -19.902 12.515 11.149 1.00 91.44 121 THR A N 1
ATOM 882 C CA . THR A 1 121 ? -21.226 12.577 11.788 1.00 91.44 121 THR A CA 1
ATOM 883 C C . THR A 1 121 ? -21.201 12.195 13.275 1.00 91.44 121 THR A C 1
ATOM 885 O O . THR A 1 121 ? -22.259 12.045 13.879 1.00 91.44 121 THR A O 1
ATOM 888 N N . ASN A 1 122 ? -20.014 12.053 13.882 1.00 91.69 122 ASN A N 1
ATOM 889 C CA . ASN A 1 122 ? -19.798 11.607 15.267 1.00 91.69 122 ASN A CA 1
ATOM 890 C C . ASN A 1 122 ? -20.289 10.180 15.570 1.00 91.69 122 ASN A C 1
ATOM 892 O O . ASN A 1 122 ? -20.532 9.834 16.727 1.00 91.69 122 ASN A O 1
ATOM 896 N N . GLN A 1 123 ? -20.419 9.328 14.552 1.00 95.06 123 GLN A N 1
ATOM 897 C CA . GLN A 1 123 ? -20.709 7.913 14.756 1.00 95.06 123 GLN A CA 1
ATOM 898 C C . GLN A 1 123 ? -19.424 7.174 15.143 1.00 95.06 123 GLN A C 1
ATOM 900 O O . GLN A 1 123 ? -18.412 7.288 14.455 1.00 95.06 123 GLN A O 1
ATOM 905 N N . GLU A 1 124 ? -19.476 6.387 16.220 1.00 95.75 124 GLU A N 1
ATOM 906 C CA . GLU A 1 124 ? -18.370 5.524 16.646 1.00 95.75 124 GLU A CA 1
ATOM 907 C C . GLU A 1 124 ? -18.557 4.112 16.078 1.00 95.75 124 GLU A C 1
ATOM 909 O O . GLU A 1 124 ? -19.474 3.386 16.466 1.00 95.75 124 GLU A O 1
ATOM 914 N N . ILE A 1 125 ? -17.676 3.707 15.163 1.00 95.44 125 ILE A N 1
ATOM 915 C CA . ILE A 1 125 ? -17.703 2.384 14.530 1.00 95.44 125 ILE A CA 1
ATOM 916 C C . ILE A 1 125 ? -16.528 1.563 15.074 1.00 95.44 125 ILE A C 1
ATOM 918 O O . ILE A 1 125 ? -15.378 1.937 14.828 1.00 95.44 125 ILE A O 1
ATOM 922 N N . PRO A 1 126 ? -16.763 0.466 15.820 1.00 96.31 126 PRO A N 1
ATOM 923 C CA . PRO A 1 126 ? -15.680 -0.380 16.302 1.00 96.31 126 PRO A CA 1
ATOM 924 C C . PRO A 1 126 ? -15.021 -1.117 15.136 1.00 96.31 126 PRO A C 1
ATOM 926 O O . PRO A 1 126 ? -15.708 -1.649 14.264 1.00 96.31 126 PRO A O 1
ATOM 929 N N . ILE A 1 127 ? -13.695 -1.212 15.163 1.00 95.62 127 ILE A N 1
ATOM 930 C CA . ILE A 1 127 ? -12.922 -1.950 14.165 1.00 95.62 127 ILE A CA 1
ATOM 931 C C . ILE A 1 127 ? -12.009 -2.986 14.817 1.00 95.62 127 ILE A C 1
ATOM 933 O O . ILE A 1 127 ? -11.567 -2.839 15.958 1.00 95.62 127 ILE A O 1
ATOM 937 N N . ALA A 1 128 ? -11.706 -4.031 14.056 1.00 95.69 128 ALA A N 1
ATOM 938 C CA . ALA A 1 128 ? -10.651 -4.987 14.350 1.00 95.69 128 ALA A CA 1
ATOM 939 C C . ALA A 1 128 ? -9.652 -4.977 13.191 1.00 95.69 128 ALA A C 1
ATOM 941 O O . ALA A 1 128 ? -10.054 -4.869 12.032 1.00 95.69 128 ALA A O 1
ATOM 942 N N . ILE A 1 129 ? -8.362 -5.090 13.500 1.00 95.75 129 ILE A N 1
ATOM 943 C CA . ILE A 1 129 ? -7.298 -5.074 12.496 1.00 95.75 129 ILE A CA 1
ATOM 944 C C . ILE A 1 129 ? -6.966 -6.516 12.113 1.00 95.75 129 ILE A C 1
ATOM 946 O O . ILE A 1 129 ? -6.413 -7.264 12.918 1.00 95.75 129 ILE A O 1
ATOM 950 N N . LYS A 1 130 ? -7.272 -6.890 10.869 1.00 97.56 130 LYS A N 1
ATOM 951 C CA . LYS A 1 130 ? -6.713 -8.069 10.202 1.00 97.56 130 LYS A CA 1
ATOM 952 C C . LYS A 1 130 ? -5.688 -7.557 9.202 1.00 97.56 130 LYS A C 1
ATOM 954 O O . LYS A 1 130 ? -6.036 -7.177 8.085 1.00 97.56 130 LYS A O 1
ATOM 959 N N . GLY A 1 131 ? -4.439 -7.476 9.647 1.00 97.12 131 GLY A N 1
ATOM 960 C CA . GLY A 1 131 ? -3.375 -6.827 8.892 1.00 97.12 131 GLY A CA 1
ATOM 961 C C . GLY A 1 131 ? -2.267 -7.762 8.426 1.00 97.12 131 GLY A C 1
ATOM 962 O O . GLY A 1 131 ? -2.128 -8.880 8.922 1.00 97.12 131 GLY A O 1
ATOM 963 N N . ILE A 1 132 ? -1.454 -7.255 7.502 1.00 97.81 132 ILE A N 1
ATOM 964 C CA . ILE A 1 132 ? -0.148 -7.815 7.134 1.00 97.81 132 ILE A CA 1
ATOM 965 C C . ILE A 1 132 ? 0.969 -6.803 7.418 1.00 97.81 132 ILE A C 1
ATOM 967 O O . ILE A 1 132 ? 0.711 -5.609 7.574 1.00 97.81 132 ILE A O 1
ATOM 971 N N . ASN A 1 133 ? 2.218 -7.266 7.443 1.00 97.50 133 ASN A N 1
ATOM 972 C CA . ASN A 1 133 ? 3.384 -6.394 7.296 1.00 97.50 133 ASN A CA 1
ATOM 973 C C . ASN A 1 133 ? 3.917 -6.540 5.871 1.00 97.50 133 ASN A C 1
ATOM 975 O O . ASN A 1 133 ? 4.073 -7.669 5.406 1.00 97.50 133 ASN A O 1
ATOM 979 N N . TRP A 1 134 ? 4.229 -5.428 5.211 1.00 96.50 134 TRP A N 1
ATOM 980 C CA . TRP A 1 134 ? 4.866 -5.441 3.897 1.00 96.50 134 TRP A CA 1
ATOM 981 C C . TRP A 1 134 ? 6.176 -4.660 3.955 1.00 96.50 134 TRP A C 1
ATOM 983 O O . TRP A 1 134 ? 6.186 -3.437 4.046 1.00 96.50 134 TRP A O 1
ATOM 993 N N . PHE A 1 135 ? 7.274 -5.410 3.989 1.00 95.50 135 PHE A N 1
ATOM 994 C CA . PHE A 1 135 ? 8.632 -4.909 4.195 1.00 95.50 135 PHE A CA 1
ATOM 995 C C . PHE A 1 135 ? 9.303 -4.498 2.876 1.00 95.50 135 PHE A C 1
ATOM 997 O O . PHE A 1 135 ? 8.931 -4.977 1.800 1.00 95.50 135 PHE A O 1
ATOM 1004 N N . GLY A 1 136 ? 10.329 -3.656 2.980 1.00 94.25 136 GLY A N 1
ATOM 1005 C CA . GLY A 1 136 ? 11.225 -3.252 1.894 1.00 94.25 136 GLY A CA 1
ATOM 1006 C C . GLY A 1 136 ? 11.394 -1.737 1.773 1.00 94.25 136 GLY A C 1
ATOM 1007 O O . GLY A 1 136 ? 12.457 -1.267 1.370 1.00 94.25 136 GLY A O 1
ATOM 1008 N N . MET A 1 137 ? 10.387 -0.960 2.181 1.00 94.75 137 MET A N 1
ATOM 1009 C CA . MET A 1 137 ? 10.444 0.507 2.137 1.00 94.75 137 MET A CA 1
ATOM 1010 C C . MET A 1 137 ? 11.419 1.096 3.163 1.00 94.75 137 MET A C 1
ATOM 1012 O O . MET A 1 137 ? 11.976 2.169 2.954 1.00 94.75 137 MET A O 1
ATOM 1016 N N . GLU A 1 138 ? 11.673 0.383 4.255 1.00 95.75 138 GLU A N 1
ATOM 1017 C CA . GLU A 1 138 ? 12.696 0.722 5.237 1.00 95.75 138 GLU A CA 1
ATOM 1018 C C . GLU A 1 138 ? 14.131 0.441 4.755 1.00 95.75 138 GLU A C 1
ATOM 1020 O O . GLU A 1 138 ? 15.093 0.948 5.333 1.00 95.75 138 GLU A O 1
ATOM 1025 N N . ALA A 1 139 ? 14.303 -0.367 3.709 1.00 94.31 139 ALA A N 1
ATOM 1026 C CA . ALA A 1 139 ? 15.619 -0.675 3.163 1.00 94.31 139 ALA A CA 1
ATOM 1027 C C . ALA A 1 139 ? 16.112 0.428 2.210 1.00 94.31 139 ALA A C 1
ATOM 1029 O O . ALA A 1 139 ? 15.358 1.306 1.791 1.00 94.31 139 ALA A O 1
ATOM 1030 N N . GLU A 1 140 ? 17.380 0.340 1.800 1.00 91.56 140 GLU A N 1
ATOM 1031 C CA . GLU A 1 140 ? 18.022 1.291 0.874 1.00 91.56 140 GLU A CA 1
ATOM 1032 C C . GLU A 1 140 ? 17.265 1.463 -0.452 1.00 91.56 140 GLU A C 1
ATOM 1034 O O . GLU A 1 140 ? 17.328 2.517 -1.075 1.00 91.56 140 GLU A O 1
ATOM 1039 N N . ASN A 1 141 ? 16.522 0.437 -0.874 1.00 92.69 141 ASN A N 1
ATOM 1040 C CA . ASN A 1 141 ? 15.769 0.450 -2.124 1.00 92.69 141 ASN A CA 1
ATOM 1041 C C . ASN A 1 141 ? 14.449 1.231 -2.060 1.00 92.69 141 ASN A C 1
ATOM 1043 O O . ASN A 1 141 ? 13.848 1.449 -3.112 1.00 92.69 141 ASN A O 1
ATOM 1047 N N . ALA A 1 142 ? 13.994 1.622 -0.865 1.00 93.81 142 ALA A N 1
ATOM 1048 C CA . ALA A 1 142 ? 12.844 2.503 -0.675 1.00 93.81 142 ALA A CA 1
ATOM 1049 C C . ALA A 1 142 ? 11.545 2.031 -1.376 1.00 93.81 142 ALA A C 1
ATOM 1051 O O . ALA A 1 142 ? 10.722 2.843 -1.791 1.00 93.81 142 ALA A O 1
ATOM 1052 N N . ILE A 1 143 ? 11.343 0.714 -1.507 1.00 92.75 143 ILE A N 1
ATOM 1053 C CA . ILE A 1 143 ? 10.177 0.112 -2.172 1.00 92.75 143 ILE A CA 1
ATOM 1054 C C . ILE A 1 143 ? 9.760 -1.179 -1.462 1.00 92.75 143 ILE A C 1
ATOM 1056 O O . ILE A 1 143 ? 10.638 -1.949 -1.060 1.00 92.75 143 ILE A O 1
ATOM 1060 N N . PRO A 1 144 ? 8.456 -1.482 -1.319 1.00 93.31 144 PRO A N 1
ATOM 1061 C CA . PRO A 1 144 ? 8.047 -2.794 -0.844 1.00 93.31 144 PRO A CA 1
ATOM 1062 C C . PRO A 1 144 ? 8.563 -3.901 -1.772 1.00 93.31 144 PRO A C 1
ATOM 1064 O O . PRO A 1 144 ? 8.486 -3.801 -3.000 1.00 93.31 144 PRO A O 1
ATOM 1067 N N . PHE A 1 145 ? 9.076 -4.986 -1.195 1.00 91.94 145 PHE A N 1
ATOM 1068 C CA . PHE A 1 145 ? 9.583 -6.104 -1.987 1.00 91.94 145 PHE A CA 1
ATOM 1069 C C . PHE A 1 145 ? 8.460 -6.882 -2.683 1.00 91.94 145 PHE A C 1
ATOM 1071 O O . PHE A 1 145 ? 7.321 -6.923 -2.215 1.00 91.94 145 PHE A O 1
ATOM 1078 N N . GLY A 1 146 ? 8.800 -7.532 -3.799 1.00 90.06 146 GLY A N 1
ATOM 1079 C CA . GLY A 1 146 ? 7.885 -8.357 -4.592 1.00 90.06 146 GLY A CA 1
ATOM 1080 C C . GLY A 1 146 ? 7.237 -7.646 -5.783 1.00 90.06 146 GLY A C 1
ATOM 1081 O O . GLY A 1 146 ? 6.593 -8.314 -6.581 1.00 90.06 146 GLY A O 1
ATOM 1082 N N . LEU A 1 147 ? 7.429 -6.331 -5.948 1.00 91.56 147 LEU A N 1
ATOM 1083 C CA . LEU A 1 147 ? 6.900 -5.573 -7.097 1.00 91.56 147 LEU A CA 1
ATOM 1084 C C . LEU A 1 147 ? 7.752 -5.679 -8.372 1.00 91.56 147 LEU A C 1
ATOM 1086 O O . LEU A 1 147 ? 7.314 -5.272 -9.455 1.00 91.56 147 LEU A O 1
ATOM 1090 N N . TRP A 1 148 ? 8.965 -6.230 -8.272 1.00 86.44 148 TRP A N 1
ATOM 1091 C CA . TRP A 1 148 ? 9.725 -6.622 -9.456 1.00 86.44 148 TRP A CA 1
ATOM 1092 C C . TRP A 1 148 ? 8.968 -7.746 -10.147 1.00 86.44 148 TRP A C 1
ATOM 1094 O O . TRP A 1 148 ? 8.191 -8.445 -9.511 1.00 86.44 148 TRP A O 1
ATOM 1104 N N . THR A 1 149 ? 9.175 -7.951 -11.439 1.00 73.06 149 THR A N 1
ATOM 1105 C CA . THR A 1 149 ? 8.653 -9.137 -12.115 1.00 73.06 149 THR A CA 1
ATOM 1106 C C . THR A 1 149 ? 9.689 -9.670 -13.081 1.00 73.06 149 THR A C 1
ATOM 1108 O O . THR A 1 149 ? 10.319 -8.910 -13.810 1.00 73.06 149 THR A O 1
ATOM 1111 N N . ASN A 1 150 ? 9.820 -10.989 -13.100 1.00 72.69 150 ASN A N 1
ATOM 1112 C CA . ASN A 1 150 ? 10.288 -11.748 -14.248 1.00 72.69 150 ASN A CA 1
ATOM 1113 C C . ASN A 1 150 ? 9.292 -12.892 -14.523 1.00 72.69 150 ASN A C 1
ATOM 1115 O O . ASN A 1 150 ? 8.253 -12.982 -13.868 1.00 72.69 150 ASN A O 1
ATOM 1119 N N . ASP A 1 151 ? 9.611 -13.784 -15.457 1.00 67.12 151 ASP A N 1
ATOM 1120 C CA . ASP A 1 151 ? 8.724 -14.893 -15.841 1.00 67.12 151 ASP A CA 1
ATOM 1121 C C . ASP A 1 151 ? 8.379 -15.863 -14.689 1.00 67.12 151 ASP A C 1
ATOM 1123 O O . ASP A 1 151 ? 7.484 -16.694 -14.837 1.00 67.12 151 ASP A O 1
ATOM 1127 N N . GLN A 1 152 ? 9.067 -15.781 -13.542 1.00 66.12 152 GLN A N 1
ATOM 1128 C CA . GLN A 1 152 ? 8.885 -16.685 -12.400 1.00 66.12 152 GLN A CA 1
ATOM 1129 C C . GLN A 1 152 ? 8.545 -15.994 -11.074 1.00 66.12 152 GLN A C 1
ATOM 1131 O O . GLN A 1 152 ? 7.835 -16.568 -10.253 1.00 66.12 152 GLN A O 1
ATOM 1136 N N . ASN A 1 153 ? 9.041 -14.783 -10.847 1.00 74.19 153 ASN A N 1
ATOM 1137 C CA . ASN A 1 153 ? 8.961 -14.080 -9.573 1.00 74.19 153 ASN A CA 1
ATOM 1138 C C . ASN A 1 153 ? 8.319 -12.722 -9.772 1.00 74.19 153 ASN A C 1
ATOM 1140 O O . ASN A 1 153 ? 8.586 -12.072 -10.778 1.00 74.19 153 ASN A O 1
ATOM 1144 N N . GLY A 1 154 ? 7.580 -12.262 -8.766 1.00 83.38 154 GLY A N 1
ATOM 1145 C CA . GLY A 1 154 ? 6.997 -10.932 -8.782 1.00 83.38 154 GLY A CA 1
ATOM 1146 C C . GLY A 1 154 ? 5.488 -10.898 -8.789 1.00 83.38 154 GLY A C 1
ATOM 1147 O O . GLY A 1 154 ? 4.829 -11.929 -8.878 1.00 83.38 154 GLY A O 1
ATOM 1148 N N . THR A 1 155 ? 4.950 -9.694 -8.678 1.00 89.50 155 THR A N 1
ATOM 1149 C CA . THR A 1 155 ? 3.514 -9.415 -8.673 1.00 89.50 155 THR A CA 1
ATOM 1150 C C . THR A 1 155 ? 3.286 -7.919 -8.896 1.00 89.50 155 THR A C 1
ATOM 1152 O O . THR A 1 155 ? 4.227 -7.130 -9.018 1.00 89.50 155 THR A O 1
ATOM 1155 N N . THR A 1 156 ? 2.026 -7.515 -8.986 1.00 90.19 156 THR A N 1
ATOM 1156 C CA . THR A 1 156 ? 1.629 -6.114 -9.084 1.00 90.19 156 THR A CA 1
ATOM 1157 C C . THR A 1 156 ? 1.026 -5.621 -7.773 1.00 90.19 156 THR A C 1
ATOM 1159 O O . THR A 1 156 ? 0.475 -6.406 -6.995 1.00 90.19 156 THR A O 1
ATOM 1162 N N . LEU A 1 157 ? 1.084 -4.306 -7.529 1.00 91.19 157 LEU A N 1
ATOM 1163 C CA . LEU A 1 157 ? 0.392 -3.692 -6.389 1.00 91.19 157 LEU A CA 1
ATOM 1164 C C . LEU A 1 157 ? -1.107 -4.022 -6.424 1.00 91.19 157 LEU A C 1
ATOM 1166 O O . LEU A 1 157 ? -1.701 -4.328 -5.392 1.00 91.19 157 LEU A O 1
ATOM 1170 N N . PHE A 1 158 ? -1.702 -3.997 -7.617 1.00 90.06 158 PHE A N 1
ATOM 1171 C CA . PHE A 1 158 ? -3.120 -4.269 -7.803 1.00 90.06 158 PHE A CA 1
ATOM 1172 C C . PHE A 1 158 ? -3.492 -5.721 -7.474 1.00 90.06 158 PHE A C 1
ATOM 1174 O O . PHE A 1 158 ? -4.485 -5.945 -6.783 1.00 90.06 158 PHE A O 1
ATOM 1181 N N . GLU A 1 159 ? -2.695 -6.711 -7.892 1.00 90.00 159 GLU A N 1
ATOM 1182 C CA . GLU A 1 159 ? -2.938 -8.112 -7.519 1.00 90.00 159 GLU A CA 1
ATOM 1183 C C . GLU A 1 159 ? -2.793 -8.316 -6.005 1.00 90.00 159 GLU A C 1
ATOM 1185 O O . GLU A 1 159 ? -3.610 -9.017 -5.409 1.00 90.00 159 GLU A O 1
ATOM 1190 N N . LEU A 1 160 ? -1.822 -7.656 -5.359 1.00 92.31 160 LEU A N 1
ATOM 1191 C CA . LEU A 1 160 ? -1.689 -7.688 -3.898 1.00 92.31 160 LEU A CA 1
ATOM 1192 C C . LEU A 1 160 ? -2.903 -7.089 -3.198 1.00 92.31 160 LEU A C 1
ATOM 1194 O O . LEU A 1 160 ? -3.472 -7.724 -2.313 1.00 92.31 160 LEU A O 1
ATOM 1198 N N . ALA A 1 161 ? -3.322 -5.891 -3.601 1.00 92.00 161 ALA A N 1
ATOM 1199 C CA . ALA A 1 161 ? -4.491 -5.229 -3.035 1.00 92.00 161 ALA A CA 1
ATOM 1200 C C . ALA A 1 161 ? -5.762 -6.073 -3.229 1.00 92.00 161 ALA A C 1
ATOM 1202 O O . ALA A 1 161 ? -6.552 -6.231 -2.296 1.00 92.00 161 ALA A O 1
ATOM 1203 N N . SER A 1 162 ? -5.922 -6.681 -4.407 1.00 91.44 162 SER A N 1
ATOM 1204 C CA . SER A 1 162 ? -7.062 -7.543 -4.727 1.00 91.44 162 SER A CA 1
ATOM 1205 C C . SER A 1 162 ? -7.042 -8.830 -3.900 1.00 91.44 162 SER A C 1
ATOM 1207 O O . SER A 1 162 ? -8.054 -9.190 -3.302 1.00 91.44 162 SER A O 1
ATOM 1209 N N . PHE A 1 163 ? -5.884 -9.484 -3.767 1.00 92.69 163 PHE A N 1
ATOM 1210 C CA . PHE A 1 163 ? -5.708 -10.637 -2.883 1.00 92.69 163 PHE A CA 1
ATOM 1211 C C . PHE A 1 163 ? -6.062 -10.300 -1.430 1.00 92.69 163 PHE A C 1
ATOM 1213 O O . PHE A 1 163 ? -6.837 -11.024 -0.801 1.00 92.69 163 PHE A O 1
ATOM 1220 N N . LEU A 1 164 ? -5.539 -9.192 -0.896 1.00 95.19 164 LEU A N 1
ATOM 1221 C CA . LEU A 1 164 ? -5.820 -8.760 0.474 1.00 95.19 164 LEU A CA 1
ATOM 1222 C C . LEU A 1 164 ? -7.315 -8.489 0.679 1.00 95.19 164 LEU A C 1
ATOM 1224 O O . LEU A 1 164 ? -7.884 -8.964 1.662 1.00 95.19 164 LEU A O 1
ATOM 1228 N N . SER A 1 165 ? -7.951 -7.805 -0.274 1.00 93.12 165 SER A N 1
ATOM 1229 C CA . SER A 1 165 ? -9.384 -7.499 -0.259 1.00 93.12 165 SER A CA 1
ATOM 1230 C C . SER A 1 165 ? -10.247 -8.765 -0.266 1.00 93.12 165 SER A C 1
ATOM 1232 O O . SER A 1 165 ? -11.068 -8.960 0.634 1.00 93.12 165 SER A O 1
ATOM 1234 N N . ARG A 1 166 ? -10.004 -9.693 -1.206 1.00 93.38 166 ARG A N 1
ATOM 1235 C CA . ARG A 1 166 ? -10.737 -10.972 -1.298 1.00 93.38 166 ARG A CA 1
ATOM 1236 C C . ARG A 1 166 ? -10.564 -11.829 -0.043 1.00 93.38 166 ARG A C 1
ATOM 1238 O O . ARG A 1 166 ? -11.490 -12.524 0.365 1.00 93.38 166 ARG A O 1
ATOM 1245 N N . ASN A 1 167 ? -9.407 -11.731 0.612 1.00 94.31 167 ASN A N 1
ATOM 1246 C CA . ASN A 1 167 ? -9.108 -12.435 1.859 1.00 94.31 167 ASN A CA 1
ATOM 1247 C C . ASN A 1 167 ? -9.446 -11.619 3.122 1.00 94.31 167 ASN A C 1
ATOM 1249 O O . ASN A 1 167 ? -9.069 -12.014 4.230 1.00 94.31 167 ASN A O 1
ATOM 1253 N N . GLN A 1 168 ? -10.184 -10.513 2.990 1.00 95.00 168 GLN A N 1
ATOM 1254 C CA . GLN A 1 168 ? -10.690 -9.685 4.091 1.00 95.00 168 GLN A CA 1
ATOM 1255 C C . GLN A 1 168 ? -9.599 -9.083 4.996 1.00 95.00 168 GLN A C 1
ATOM 1257 O O . GLN A 1 168 ? -9.856 -8.792 6.166 1.00 95.00 168 GLN A O 1
ATOM 1262 N N . PHE A 1 169 ? -8.372 -8.912 4.497 1.00 97.75 169 PHE A N 1
ATOM 1263 C CA . PHE A 1 169 ? -7.377 -8.082 5.172 1.00 97.75 169 PHE A CA 1
ATOM 1264 C C . PHE A 1 169 ? -7.772 -6.613 5.023 1.00 97.75 169 PHE A C 1
ATOM 1266 O O . PHE A 1 169 ? -8.159 -6.170 3.947 1.00 97.75 169 PHE A O 1
ATOM 1273 N N . ASN A 1 170 ? -7.673 -5.854 6.111 1.00 95.12 170 ASN A N 1
ATOM 1274 C CA . ASN A 1 170 ? -8.132 -4.465 6.172 1.00 95.12 170 ASN A CA 1
ATOM 1275 C C . ASN A 1 170 ? -7.040 -3.483 6.611 1.00 95.12 170 ASN A C 1
ATOM 1277 O O . ASN A 1 170 ? -7.325 -2.322 6.896 1.00 95.12 170 ASN A O 1
ATOM 1281 N N . SER A 1 171 ? -5.791 -3.943 6.695 1.00 95.75 171 SER A N 1
ATOM 1282 C CA 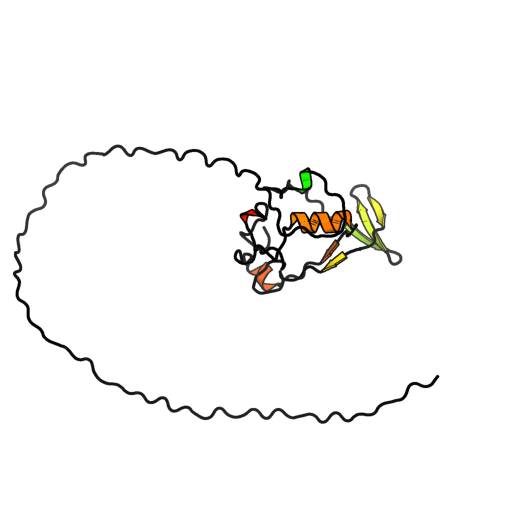. SER A 1 171 ? -4.659 -3.107 7.073 1.00 95.75 171 SER A CA 1
ATOM 1283 C C . SER A 1 171 ? -3.350 -3.648 6.508 1.00 95.75 171 SER A C 1
ATOM 1285 O O . SER A 1 171 ? -3.121 -4.858 6.459 1.00 95.75 171 SER A O 1
ATOM 1287 N N . VAL A 1 172 ? -2.463 -2.738 6.123 1.00 97.19 172 VAL A N 1
ATOM 1288 C CA . VAL A 1 172 ? -1.081 -3.042 5.757 1.00 97.19 172 VAL A CA 1
ATOM 1289 C C . VAL A 1 172 ? -0.184 -2.158 6.609 1.00 97.19 172 VAL A C 1
ATOM 1291 O O . VAL A 1 172 ? -0.289 -0.934 6.573 1.00 97.19 172 VAL A O 1
ATOM 1294 N N . ARG A 1 173 ? 0.705 -2.773 7.389 1.00 97.62 173 ARG A N 1
ATOM 1295 C CA . ARG A 1 173 ? 1.777 -2.065 8.083 1.00 97.62 173 ARG A CA 1
ATOM 1296 C C . ARG A 1 173 ? 2.968 -1.956 7.141 1.00 97.62 173 ARG A C 1
ATOM 1298 O O . ARG A 1 173 ? 3.541 -2.977 6.764 1.00 97.62 173 ARG A O 1
ATOM 1305 N N . LEU A 1 174 ? 3.333 -0.722 6.811 1.00 96.00 174 LEU A N 1
ATOM 1306 C CA . LEU A 1 174 ? 4.502 -0.383 6.004 1.00 96.00 174 LEU A CA 1
ATOM 1307 C C . LEU A 1 174 ? 5.611 0.132 6.928 1.00 96.00 174 LEU A C 1
ATOM 1309 O O . LEU A 1 174 ? 5.475 1.219 7.495 1.00 96.00 174 LEU A O 1
ATOM 1313 N N . PRO A 1 175 ? 6.683 -0.638 7.156 1.00 96.69 175 PRO A N 1
ATOM 1314 C CA . PRO A 1 175 ? 7.890 -0.119 7.778 1.00 96.69 175 PRO A CA 1
ATOM 1315 C C . PRO A 1 175 ? 8.546 0.896 6.839 1.00 96.69 175 PRO A C 1
ATOM 1317 O O . PRO A 1 175 ? 8.663 0.650 5.646 1.00 96.69 175 PRO A O 1
ATOM 1320 N N . LEU A 1 176 ? 8.961 2.040 7.377 1.00 95.19 176 LEU A N 1
ATOM 1321 C CA . LEU A 1 176 ? 9.585 3.126 6.621 1.00 95.19 176 LEU A CA 1
ATOM 1322 C C . LEU A 1 176 ? 10.883 3.536 7.313 1.00 95.19 176 LEU A C 1
ATOM 1324 O O . LEU A 1 176 ? 11.022 3.357 8.526 1.00 95.19 176 LEU A O 1
ATOM 1328 N N . THR A 1 177 ? 11.784 4.166 6.564 1.00 94.62 177 THR A N 1
ATOM 1329 C CA . THR A 1 177 ? 13.022 4.729 7.111 1.00 94.62 177 THR A CA 1
ATOM 1330 C C . THR A 1 177 ? 12.985 6.251 7.130 1.00 94.62 177 THR A C 1
ATOM 1332 O O . THR A 1 177 ? 12.614 6.900 6.153 1.00 94.62 177 THR A O 1
ATOM 1335 N N . VAL A 1 178 ? 13.396 6.831 8.265 1.00 95.12 178 VAL A N 1
ATOM 1336 C CA . VAL A 1 178 ? 13.380 8.285 8.498 1.00 95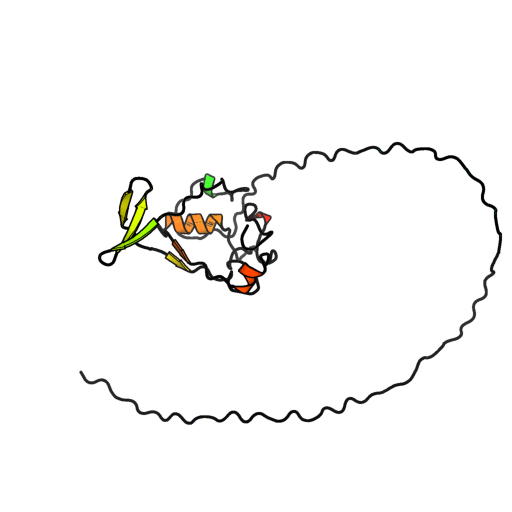.12 178 VAL A CA 1
ATOM 1337 C C . VAL A 1 178 ? 14.239 9.024 7.474 1.00 95.12 178 VAL A C 1
ATOM 1339 O O . VAL A 1 178 ? 13.803 10.050 6.964 1.00 95.12 178 VAL A O 1
ATOM 1342 N N . SER A 1 179 ? 15.424 8.508 7.129 1.00 94.75 179 SER A N 1
ATOM 1343 C CA . SER A 1 179 ? 16.279 9.143 6.119 1.00 94.75 179 SER A CA 1
ATOM 1344 C C . SER A 1 179 ? 15.611 9.188 4.746 1.00 94.75 179 SER A C 1
ATOM 1346 O O . SER A 1 179 ? 15.619 10.246 4.129 1.00 94.75 179 SER A O 1
ATOM 1348 N N . SER A 1 180 ? 14.959 8.108 4.301 1.00 94.25 180 SER A N 1
ATOM 1349 C CA . SER A 1 180 ? 14.240 8.081 3.018 1.00 94.25 180 SER A CA 1
ATOM 1350 C C . SER A 1 180 ? 13.107 9.109 2.971 1.00 94.25 180 SER A C 1
ATOM 1352 O O . SER A 1 180 ? 12.928 9.776 1.957 1.00 94.25 180 SER A O 1
ATOM 1354 N N . ILE A 1 181 ? 12.392 9.302 4.087 1.00 94.38 181 ILE A N 1
ATOM 1355 C CA . ILE A 1 181 ? 11.347 10.330 4.212 1.00 94.38 181 ILE A CA 1
ATOM 1356 C C . ILE A 1 181 ? 11.955 11.737 4.168 1.00 94.38 181 ILE A C 1
ATOM 1358 O O . ILE A 1 181 ? 11.498 12.579 3.399 1.00 94.38 181 ILE A O 1
ATOM 1362 N N . LEU A 1 182 ? 12.983 12.005 4.981 1.00 95.06 182 LEU A N 1
ATOM 1363 C CA . LEU A 1 182 ? 13.597 13.335 5.087 1.00 95.06 182 LEU A CA 1
ATOM 1364 C C . LEU A 1 182 ? 14.325 13.756 3.807 1.00 95.06 182 LEU A C 1
ATOM 1366 O O . LEU A 1 182 ? 14.350 14.937 3.473 1.00 95.06 182 LEU A O 1
ATOM 1370 N N . SER A 1 183 ? 14.926 12.801 3.101 1.00 95.25 183 SER A N 1
ATOM 1371 C CA . SER A 1 183 ? 15.646 13.028 1.846 1.00 95.25 183 SER A CA 1
ATOM 1372 C C . SER A 1 183 ? 14.779 12.819 0.605 1.00 95.25 183 SER A C 1
ATOM 1374 O O . SER A 1 183 ? 15.279 13.001 -0.501 1.00 95.25 183 SER A O 1
ATOM 1376 N N . ASN A 1 184 ? 13.506 12.449 0.778 1.00 94.31 184 ASN A N 1
ATOM 1377 C CA . ASN A 1 184 ? 12.576 12.119 -0.299 1.00 94.31 184 ASN A CA 1
ATOM 1378 C C . ASN A 1 184 ? 13.176 11.137 -1.327 1.00 94.31 184 ASN A C 1
ATOM 1380 O O . ASN A 1 184 ? 13.119 11.358 -2.536 1.00 94.31 184 ASN A O 1
ATOM 1384 N N . THR A 1 185 ? 13.824 10.081 -0.832 1.00 94.25 185 THR A N 1
ATOM 1385 C CA . THR A 1 185 ? 14.591 9.138 -1.652 1.00 94.25 185 THR A CA 1
ATOM 1386 C C . THR A 1 185 ? 13.677 8.379 -2.609 1.00 94.25 185 THR A C 1
ATOM 1388 O O . THR A 1 185 ? 12.833 7.599 -2.175 1.00 94.25 185 THR A O 1
ATOM 1391 N N . ALA A 1 186 ? 13.873 8.581 -3.912 1.00 94.44 186 ALA A N 1
ATOM 1392 C CA . ALA A 1 186 ? 13.113 7.880 -4.938 1.00 94.44 186 ALA A CA 1
ATOM 1393 C C . ALA A 1 186 ? 13.246 6.347 -4.798 1.00 94.44 186 ALA A C 1
ATOM 1395 O O . ALA A 1 186 ? 14.357 5.854 -4.563 1.00 94.44 186 ALA A O 1
ATOM 1396 N N . PRO A 1 187 ? 12.152 5.584 -4.980 1.00 93.69 187 PRO A N 1
ATOM 1397 C CA . PRO A 1 187 ? 12.200 4.128 -5.017 1.00 93.69 187 PRO A CA 1
ATOM 1398 C C . PRO A 1 187 ? 13.148 3.590 -6.097 1.00 93.69 187 PRO A C 1
ATOM 1400 O O . PRO A 1 187 ? 13.246 4.136 -7.200 1.00 93.69 187 PRO A O 1
ATOM 1403 N N . ASN A 1 188 ? 13.812 2.465 -5.824 1.00 92.69 188 ASN A N 1
ATOM 1404 C CA . ASN A 1 188 ? 14.653 1.807 -6.819 1.00 92.69 188 ASN A CA 1
ATOM 1405 C C . ASN A 1 188 ? 13.794 1.185 -7.934 1.00 92.69 188 ASN A C 1
ATOM 1407 O O . ASN A 1 188 ? 13.254 0.084 -7.797 1.00 92.69 188 ASN A O 1
ATOM 1411 N N . ARG A 1 189 ? 13.734 1.878 -9.073 1.00 92.19 189 ARG A N 1
ATOM 1412 C CA . ARG A 1 189 ? 12.992 1.477 -10.280 1.00 92.19 189 ARG A CA 1
ATOM 1413 C C . ARG A 1 189 ? 13.385 0.098 -10.817 1.00 92.19 189 ARG A C 1
ATOM 1415 O O . ARG A 1 189 ? 12.542 -0.605 -11.359 1.00 92.19 189 ARG A O 1
ATOM 1422 N N . GLY A 1 190 ? 14.631 -0.338 -10.609 1.00 89.75 190 GLY A N 1
ATOM 1423 C CA . GLY A 1 190 ? 15.102 -1.663 -11.031 1.00 89.75 190 GLY A CA 1
ATOM 1424 C C . GLY A 1 190 ? 14.442 -2.833 -10.292 1.00 89.75 190 GLY A C 1
ATOM 1425 O O . GLY A 1 190 ? 14.562 -3.977 -10.724 1.00 89.75 190 GLY A O 1
ATOM 1426 N N . LEU A 1 191 ? 13.729 -2.561 -9.195 1.00 90.75 191 LEU A N 1
ATOM 1427 C CA . LEU A 1 191 ? 12.976 -3.553 -8.426 1.00 90.75 191 LEU A CA 1
ATOM 1428 C C . LEU A 1 191 ? 11.468 -3.469 -8.669 1.00 90.75 191 LEU A C 1
ATOM 1430 O O . LEU A 1 191 ? 10.687 -3.951 -7.850 1.00 90.75 191 LEU A O 1
ATOM 1434 N N . ILE A 1 192 ? 11.051 -2.857 -9.778 1.00 91.00 192 ILE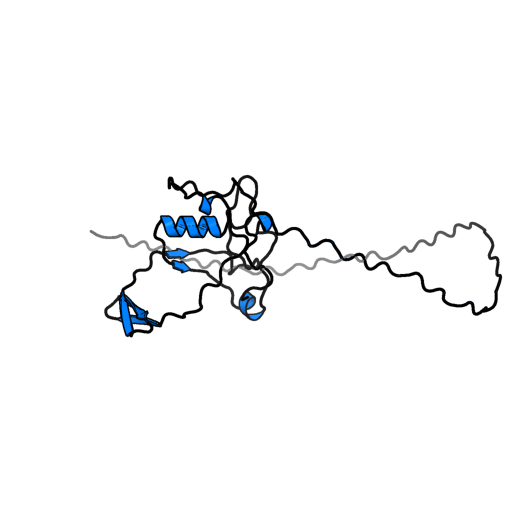 A N 1
ATOM 1435 C CA . ILE A 1 192 ? 9.645 -2.678 -10.129 1.00 91.00 192 ILE A CA 1
ATOM 1436 C C . ILE A 1 192 ? 9.476 -2.962 -11.612 1.00 91.00 192 ILE A C 1
ATOM 1438 O O . ILE A 1 192 ? 10.189 -2.428 -12.456 1.00 91.00 192 ILE A O 1
ATOM 1442 N N . HIS A 1 193 ? 8.491 -3.786 -11.952 1.00 90.06 193 HIS A N 1
ATOM 1443 C CA . HIS A 1 193 ? 8.101 -3.930 -13.347 1.00 90.06 193 HIS A CA 1
ATOM 1444 C C . HIS A 1 193 ? 7.154 -2.790 -13.733 1.00 90.06 193 HIS A C 1
ATOM 1446 O O . HIS A 1 193 ? 5.934 -2.928 -13.634 1.00 90.06 193 HIS A O 1
ATOM 1452 N N . GLU A 1 194 ? 7.711 -1.655 -14.155 1.00 88.69 194 GLU A N 1
ATOM 1453 C CA . GLU A 1 194 ? 6.969 -0.403 -14.375 1.00 88.69 194 GLU A CA 1
ATOM 1454 C C . GLU A 1 194 ? 5.802 -0.553 -15.354 1.00 88.69 194 GLU A C 1
ATOM 1456 O O . GLU A 1 194 ? 4.709 -0.085 -15.071 1.00 88.69 194 GLU A O 1
ATOM 1461 N N . TYR A 1 195 ? 5.967 -1.299 -16.451 1.00 86.94 195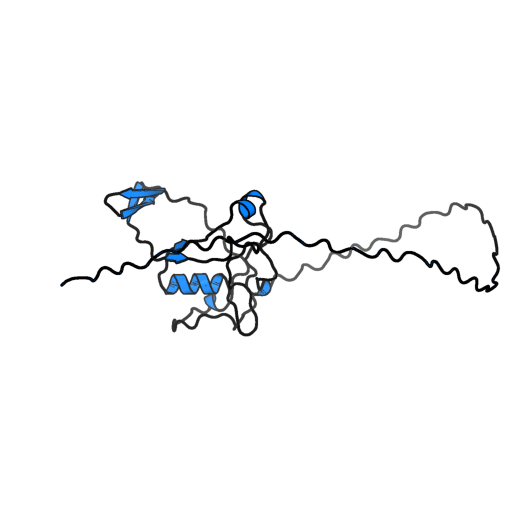 TYR A N 1
ATOM 1462 C CA . TYR A 1 195 ? 4.861 -1.539 -17.389 1.00 86.94 195 TYR A CA 1
ATOM 1463 C C . TYR A 1 195 ? 3.703 -2.320 -16.764 1.00 86.94 195 TYR A C 1
ATOM 1465 O O . TYR A 1 195 ? 2.547 -2.112 -17.121 1.00 86.94 195 TYR A O 1
ATOM 1473 N N . ALA A 1 196 ? 4.018 -3.218 -15.829 1.00 87.38 196 ALA A N 1
ATOM 1474 C CA . ALA A 1 196 ? 3.017 -4.023 -15.141 1.00 87.38 196 ALA A CA 1
ATOM 1475 C C . ALA A 1 196 ? 2.457 -3.309 -13.925 1.00 87.38 196 ALA A C 1
ATOM 1477 O O . ALA A 1 196 ? 1.421 -3.735 -13.446 1.00 87.38 196 ALA A O 1
ATOM 1478 N N . ASN A 1 197 ? 3.101 -2.241 -13.455 1.00 89.38 197 ASN A N 1
ATOM 1479 C CA . ASN A 1 197 ? 2.699 -1.395 -12.340 1.00 89.38 197 ASN A CA 1
ATOM 1480 C C . ASN A 1 197 ? 2.616 0.075 -12.782 1.00 89.38 197 ASN A C 1
ATOM 1482 O O . ASN A 1 197 ? 3.077 0.965 -1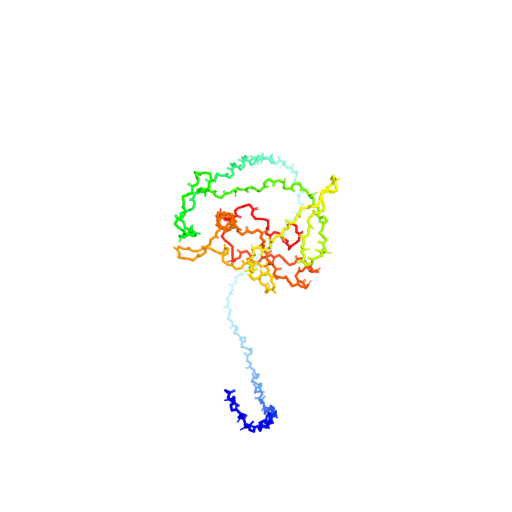2.074 1.00 89.38 197 ASN A O 1
ATOM 1486 N N . ALA A 1 198 ? 2.035 0.319 -13.960 1.00 89.12 198 ALA A N 1
ATOM 1487 C CA . ALA A 1 198 ? 2.092 1.616 -14.639 1.00 89.12 198 ALA A CA 1
ATOM 1488 C C . ALA A 1 198 ? 1.465 2.771 -13.841 1.00 89.12 198 ALA A C 1
ATOM 1490 O O . ALA A 1 198 ? 1.811 3.924 -14.065 1.00 89.12 198 ALA A O 1
ATOM 1491 N N . ALA A 1 199 ? 0.566 2.455 -12.907 1.00 89.56 199 ALA A N 1
ATOM 1492 C CA . ALA A 1 199 ? -0.078 3.427 -12.033 1.00 89.56 199 ALA A CA 1
ATOM 1493 C C . ALA A 1 199 ? 0.763 3.854 -10.812 1.00 89.56 199 ALA A C 1
ATOM 1495 O O . ALA A 1 199 ? 0.300 4.694 -10.044 1.00 89.56 199 ALA A O 1
ATOM 1496 N N . LEU A 1 200 ? 1.941 3.261 -10.575 1.00 90.06 200 LEU A N 1
ATOM 1497 C CA . LEU A 1 200 ? 2.820 3.679 -9.478 1.00 90.06 200 LEU A CA 1
ATOM 1498 C C . LEU A 1 200 ? 3.566 4.968 -9.839 1.00 90.06 200 LEU A C 1
ATOM 1500 O O . LEU A 1 200 ? 4.243 5.020 -10.865 1.00 90.06 200 LEU A O 1
ATOM 1504 N N . ASP A 1 201 ? 3.517 5.962 -8.951 1.00 90.25 201 ASP A N 1
ATOM 1505 C CA . ASP A 1 201 ? 4.466 7.073 -8.980 1.00 90.25 201 ASP A CA 1
ATOM 1506 C C . ASP A 1 201 ? 5.768 6.636 -8.298 1.00 90.25 201 ASP A C 1
ATOM 1508 O O . ASP A 1 201 ? 5.780 6.209 -7.144 1.00 90.25 201 ASP A O 1
ATOM 1512 N N . LEU A 1 202 ? 6.865 6.691 -9.050 1.00 90.94 202 LEU A N 1
ATOM 1513 C CA . LEU A 1 202 ? 8.206 6.293 -8.612 1.00 90.94 202 LEU A CA 1
ATOM 1514 C C . LEU A 1 202 ? 9.171 7.480 -8.589 1.00 90.94 202 LEU A C 1
ATOM 1516 O O . LEU A 1 202 ? 10.387 7.295 -8.557 1.00 90.94 202 LEU A O 1
ATOM 1520 N N . THR A 1 203 ? 8.641 8.699 -8.677 1.00 92.38 203 THR A N 1
ATOM 1521 C CA . THR A 1 203 ? 9.441 9.922 -8.717 1.00 92.38 203 THR A CA 1
ATOM 1522 C C . THR A 1 203 ? 10.110 10.160 -7.369 1.00 92.38 203 THR A C 1
ATOM 1524 O O . THR A 1 203 ? 11.296 10.470 -7.318 1.00 92.38 203 THR A O 1
ATOM 1527 N N . ASN A 1 204 ? 9.351 9.977 -6.287 1.00 89.44 204 ASN A N 1
ATOM 1528 C CA . ASN A 1 204 ? 9.671 10.420 -4.936 1.00 89.44 204 ASN A CA 1
ATOM 1529 C C . ASN A 1 204 ? 9.150 9.417 -3.891 1.00 89.44 204 ASN A C 1
ATOM 1531 O O . ASN A 1 204 ? 8.395 8.507 -4.217 1.00 89.44 204 ASN A O 1
ATOM 1535 N N . TYR A 1 205 ? 9.522 9.599 -2.622 1.00 87.62 205 TYR A N 1
ATOM 1536 C CA . TYR A 1 205 ? 9.095 8.724 -1.523 1.00 87.62 205 TYR A CA 1
ATOM 1537 C C . TYR A 1 205 ? 7.732 9.103 -0.917 1.00 87.62 205 TYR A C 1
ATOM 1539 O O . TYR A 1 205 ? 7.053 8.258 -0.338 1.00 87.62 205 TYR A O 1
ATOM 1547 N N . THR A 1 206 ? 7.353 10.384 -0.979 1.00 84.25 206 THR A N 1
ATOM 1548 C CA . THR A 1 206 ? 6.179 10.935 -0.270 1.00 84.25 206 THR A CA 1
ATOM 1549 C C . THR A 1 206 ? 5.131 11.575 -1.182 1.00 84.25 206 THR A C 1
ATOM 1551 O O . THR A 1 206 ? 4.216 12.223 -0.672 1.00 84.25 206 THR A O 1
ATOM 1554 N N . SER A 1 207 ? 5.280 11.454 -2.506 1.00 60.91 207 SER A N 1
ATOM 1555 C CA . SER A 1 207 ? 4.403 12.085 -3.509 1.00 60.91 207 SER A CA 1
ATOM 1556 C C . SER A 1 207 ? 3.534 11.055 -4.211 1.00 60.91 207 SER A C 1
ATOM 1558 O O . SER A 1 207 ? 4.095 9.998 -4.567 1.00 60.91 207 SER A O 1
#

Organism: Aphanomyces astaci (NCBI:txid112090)

pLDDT: mean 72.13, std 24.12, range [30.41, 97.81]

Foldseek 3Di:
DDDDDDDDDDDDDPDDDDDDDDDDDDDDDDDDDDDDDDDDDDDDDDDDDDDDDDDDDDDPPPPPPDPDPDDDFDFDPPAADPPVDDDDPVLRTDDLADPDDPDDDWDWDDDPNFIWTQDPVRDTHTDDAPEDEFEDCQDPQNDGAQQADDRHTHHEPSSVVVVCVVVVGDYYHYDHHPCLVVVQPFGNCNRHPCSRHNHDDRPTNPD

Sequence (207 aa):
MVYPSASGDYEASVVTTAKPAGRKLLFLGLGLVVVVGASIGIWQATQSSATSATATSTPTTTTTAAPTPAPTRQVFSFGKIQDGSTRSKDEEANPLTYDGQGCYLPNYISKKGKIYIVTNTNQEIPIAIKGINWFGMEAENAIPFGLWTNDQNGTTLFELASFLSRNQFNSVRLPLTVSSILSNTAPNRGLIHEYANAALDLTNYTS